Protein AF-A0A6C0ETQ1-F1 (afdb_monomer_lite)

Foldseek 3Di:
DAAQAEAEQPCDQQVVLLCVQLVVCVRHVADALRHQKHFDPVLSLVCLLVLNVCVLPPWDQDPNWIADPVRRMIRHFAPDPDSVVVVVVSVVNSVRVLCCLAPPQEYEYEYEDEDQDPPDPPVSNVVSSCVSRVNHHYAYEYEYANYQDWDWDDDDRYIYTYDHDDDPDPDDDDPRVVLSVCLLVPPSSVVSSLVVLVVVCVVNVHDSVVGHRRNPDDPNHHDD

Radius of gyration: 16.79 Å; chains: 1; bounding box: 43×39×44 Å

Organism: NCBI:txid1070528

Structure (mmCIF, N/CA/C/O backbone):
data_AF-A0A6C0ETQ1-F1
#
_entry.id   AF-A0A6C0ETQ1-F1
#
loop_
_atom_site.group_PDB
_atom_site.id
_atom_site.type_symbol
_atom_site.label_atom_id
_atom_site.label_alt_id
_atom_site.label_comp_id
_atom_site.label_asym_id
_atom_site.label_entity_id
_atom_site.label_seq_id
_atom_site.pdbx_PDB_ins_code
_atom_site.Cartn_x
_atom_site.Cartn_y
_atom_site.Cartn_z
_atom_site.occupancy
_atom_site.B_iso_or_equiv
_atom_site.auth_seq_id
_atom_site.auth_comp_id
_atom_site.auth_asym_id
_atom_site.auth_atom_id
_atom_site.pdbx_PDB_model_num
ATOM 1 N N . MET A 1 1 ? -12.980 8.319 12.781 1.00 65.62 1 MET A N 1
ATOM 2 C CA . MET A 1 1 ? -11.953 7.642 13.628 1.00 65.62 1 MET A CA 1
ATOM 3 C C . MET A 1 1 ? -10.615 8.281 13.323 1.00 65.62 1 MET A C 1
ATOM 5 O O . MET A 1 1 ? -10.236 8.312 12.163 1.00 65.62 1 MET A O 1
ATOM 9 N N . LYS A 1 2 ? -9.883 8.793 14.320 1.00 88.00 2 LYS A N 1
ATOM 10 C CA . LYS A 1 2 ? -8.599 9.450 14.039 1.00 88.00 2 LYS A CA 1
ATOM 11 C C . LYS A 1 2 ? -7.484 8.410 13.930 1.00 88.00 2 LYS A C 1
ATOM 13 O O . LYS A 1 2 ? -7.139 7.779 14.927 1.00 88.00 2 LYS A O 1
ATOM 18 N N . PHE A 1 3 ? -6.954 8.215 12.726 1.00 94.31 3 PHE A N 1
ATOM 19 C CA . PHE A 1 3 ? -5.844 7.295 12.462 1.00 94.31 3 PHE A CA 1
ATOM 20 C C . PHE A 1 3 ? -4.509 7.879 12.937 1.00 94.31 3 PHE A C 1
ATOM 22 O O . PHE A 1 3 ? -4.262 9.074 12.768 1.00 94.31 3 PHE A O 1
ATOM 29 N N . GLN A 1 4 ? -3.653 7.039 13.521 1.00 94.44 4 GLN A N 1
ATOM 30 C CA . GLN A 1 4 ? -2.290 7.402 13.925 1.00 94.44 4 GLN A CA 1
ATOM 31 C C . GLN A 1 4 ? -1.266 7.092 12.828 1.00 94.44 4 GLN A C 1
ATOM 33 O O . GLN A 1 4 ? -0.274 7.806 12.702 1.00 94.44 4 GLN A O 1
ATOM 38 N N . HIS A 1 5 ? -1.519 6.063 12.012 1.00 95.56 5 HIS A N 1
ATOM 39 C CA . HIS A 1 5 ? -0.632 5.647 10.924 1.00 95.56 5 HIS A CA 1
ATOM 40 C C . HIS A 1 5 ? -1.408 5.281 9.657 1.00 95.56 5 HIS A C 1
ATOM 42 O O . HIS A 1 5 ? -2.559 4.844 9.721 1.00 95.56 5 HIS A O 1
ATOM 48 N N . ILE A 1 6 ? -0.729 5.422 8.516 1.00 94.94 6 ILE A N 1
ATOM 49 C CA . ILE A 1 6 ? -1.158 4.904 7.216 1.00 94.94 6 ILE A CA 1
ATOM 50 C C . ILE A 1 6 ? -0.076 3.945 6.728 1.00 94.94 6 ILE A C 1
ATOM 52 O O . ILE A 1 6 ? 1.087 4.333 6.625 1.00 94.94 6 ILE A O 1
ATOM 56 N N . ILE A 1 7 ? -0.458 2.710 6.422 1.00 94.56 7 ILE A N 1
ATOM 57 C CA . ILE A 1 7 ? 0.442 1.651 5.967 1.00 94.56 7 ILE A CA 1
ATOM 58 C C . ILE A 1 7 ? 0.041 1.247 4.551 1.00 94.56 7 ILE A C 1
ATOM 60 O O . ILE A 1 7 ? -1.049 0.726 4.335 1.00 94.56 7 ILE A O 1
ATOM 64 N N . SER A 1 8 ? 0.939 1.470 3.591 1.00 92.31 8 SER A N 1
ATOM 65 C CA . SER A 1 8 ? 0.811 0.899 2.250 1.00 92.31 8 SER A CA 1
ATOM 66 C C . SER A 1 8 ? 1.161 -0.585 2.303 1.00 92.31 8 SER A C 1
ATOM 68 O O . SER A 1 8 ? 2.208 -0.962 2.829 1.00 92.31 8 SER A O 1
ATOM 70 N N . LEU A 1 9 ? 0.296 -1.417 1.741 1.00 90.81 9 LEU A N 1
ATOM 71 C CA . LEU A 1 9 ? 0.520 -2.840 1.530 1.00 90.81 9 LEU A CA 1
ATOM 72 C C . LEU A 1 9 ? 0.835 -3.040 0.042 1.00 90.81 9 LEU A C 1
ATOM 74 O O . LEU A 1 9 ? 0.137 -2.524 -0.830 1.00 90.81 9 LEU A O 1
ATOM 78 N N . GLY A 1 10 ? 1.965 -3.684 -0.231 1.00 75.50 10 GLY A N 1
ATOM 79 C CA . GLY A 1 10 ? 2.756 -3.453 -1.442 1.00 75.50 10 GLY A CA 1
ATOM 80 C C . GLY A 1 10 ? 2.345 -4.242 -2.669 1.00 75.50 10 GLY A C 1
ATOM 81 O O . GLY A 1 10 ? 3.229 -4.722 -3.356 1.00 75.50 10 GLY A O 1
ATOM 82 N N . GLU A 1 11 ? 1.056 -4.386 -2.979 1.00 83.81 11 GLU A N 1
ATOM 83 C CA . GLU A 1 11 ? 0.652 -5.007 -4.255 1.00 83.81 11 GLU A CA 1
ATOM 84 C C . GLU A 1 11 ? 1.194 -4.255 -5.473 1.00 83.81 11 GLU A C 1
ATOM 86 O O . GLU A 1 11 ? 1.523 -4.860 -6.493 1.00 83.81 11 GLU A O 1
ATOM 91 N N . ASP A 1 12 ? 1.411 -2.953 -5.314 1.00 86.31 12 ASP A N 1
ATOM 92 C CA . ASP A 1 12 ? 2.414 -2.202 -6.047 1.00 86.31 12 ASP A CA 1
ATOM 93 C C . ASP A 1 12 ? 2.819 -0.936 -5.276 1.00 86.31 12 ASP A C 1
ATOM 95 O O . ASP A 1 12 ? 2.536 -0.760 -4.087 1.00 86.31 12 ASP A O 1
ATOM 99 N N . CYS A 1 13 ? 3.494 -0.026 -5.976 1.00 86.00 13 CYS A N 1
ATOM 100 C CA . CYS A 1 13 ? 4.015 1.203 -5.405 1.00 86.00 13 CYS A CA 1
ATOM 101 C C . CYS A 1 13 ? 2.989 2.342 -5.322 1.00 86.00 13 CYS A C 1
ATOM 103 O O . CYS A 1 13 ? 3.328 3.395 -4.782 1.00 86.00 13 CYS A O 1
ATOM 105 N N . PHE A 1 14 ? 1.751 2.175 -5.808 1.00 89.12 14 PHE A N 1
ATOM 106 C CA . PHE A 1 14 ? 0.797 3.277 -5.958 1.00 89.12 14 PHE A CA 1
ATOM 107 C C . PHE A 1 14 ? 0.521 4.020 -4.649 1.00 89.12 14 PHE A C 1
ATOM 109 O O . PHE A 1 14 ? 0.608 5.246 -4.612 1.00 89.12 14 PHE A O 1
ATOM 116 N N . PHE A 1 15 ? 0.204 3.315 -3.560 1.00 91.31 15 PHE A N 1
ATOM 117 C CA . PHE A 1 15 ? -0.164 3.988 -2.312 1.00 91.31 15 PHE A CA 1
ATOM 118 C C . PHE A 1 15 ? 1.010 4.708 -1.667 1.00 91.31 15 PHE A C 1
ATOM 120 O O . PHE A 1 15 ? 0.849 5.846 -1.226 1.00 91.31 15 PHE A O 1
ATOM 127 N N . ARG A 1 16 ? 2.204 4.108 -1.668 1.00 88.75 16 ARG A N 1
ATOM 128 C CA . ARG A 1 16 ? 3.426 4.814 -1.260 1.00 88.75 16 ARG A CA 1
ATOM 129 C C . ARG A 1 16 ? 3.602 6.087 -2.089 1.00 88.75 16 ARG A C 1
ATOM 131 O O . ARG A 1 16 ? 3.801 7.160 -1.522 1.00 88.75 16 ARG A O 1
ATOM 138 N N . SER A 1 17 ? 3.510 5.953 -3.405 1.00 88.44 17 SER A N 1
ATOM 139 C CA . SER A 1 17 ? 3.643 7.024 -4.385 1.00 88.44 17 SER A CA 1
ATOM 140 C C . SER A 1 17 ? 2.647 8.161 -4.155 1.00 88.44 17 SER A C 1
ATOM 142 O O . SER A 1 17 ? 3.035 9.328 -4.130 1.00 88.44 17 SER A O 1
ATOM 144 N N . LEU A 1 18 ? 1.380 7.831 -3.903 1.00 91.00 18 LEU A N 1
ATOM 145 C CA . LEU A 1 18 ? 0.325 8.781 -3.558 1.00 91.00 18 LEU A CA 1
ATOM 146 C C . LEU A 1 18 ? 0.633 9.502 -2.236 1.00 91.00 18 LEU A C 1
ATOM 148 O O . LEU A 1 18 ? 0.574 10.730 -2.170 1.00 91.00 18 LEU A O 1
ATOM 152 N N . ILE A 1 19 ? 0.998 8.747 -1.194 1.00 91.31 19 ILE A N 1
ATOM 153 C CA . ILE A 1 19 ? 1.292 9.274 0.148 1.00 91.31 19 ILE A CA 1
ATOM 154 C C . ILE A 1 19 ? 2.475 10.240 0.118 1.00 91.31 19 ILE A C 1
ATOM 156 O O . ILE A 1 19 ? 2.419 11.312 0.725 1.00 91.31 19 ILE A O 1
ATOM 160 N N . ASP A 1 20 ? 3.550 9.870 -0.571 1.00 89.12 20 ASP A N 1
ATOM 161 C CA . ASP A 1 20 ? 4.753 10.691 -0.627 1.00 89.12 20 ASP A CA 1
ATOM 162 C C . ASP A 1 20 ? 4.525 11.932 -1.494 1.00 89.12 20 ASP A C 1
ATOM 164 O O . ASP A 1 20 ? 4.896 13.040 -1.106 1.00 89.12 20 ASP A O 1
ATOM 168 N N . ARG A 1 21 ? 3.846 11.777 -2.634 1.00 88.12 21 ARG A N 1
ATOM 169 C CA . ARG A 1 21 ? 3.609 12.893 -3.545 1.00 88.12 21 ARG A CA 1
ATOM 170 C C . ARG A 1 21 ? 2.711 13.968 -2.956 1.00 88.12 21 ARG A C 1
ATOM 172 O O . ARG A 1 21 ? 2.949 15.142 -3.194 1.00 88.12 21 ARG A O 1
ATOM 179 N N . TYR A 1 22 ? 1.688 13.600 -2.199 1.00 91.50 22 TYR A N 1
ATOM 180 C CA . TYR A 1 22 ? 0.792 14.574 -1.574 1.00 91.50 22 TYR A CA 1
ATOM 181 C C . TYR A 1 22 ? 1.271 15.020 -0.181 1.00 91.50 22 TYR A C 1
ATOM 183 O O . TYR A 1 22 ? 0.495 15.571 0.600 1.00 91.50 22 TYR A O 1
ATOM 191 N N . ASN A 1 23 ? 2.547 14.772 0.155 1.00 89.94 23 ASN A N 1
ATOM 192 C CA . ASN A 1 23 ? 3.164 15.108 1.444 1.00 89.94 23 ASN A CA 1
ATOM 193 C C . ASN A 1 23 ? 2.411 14.545 2.667 1.00 89.94 23 ASN A C 1
ATOM 195 O O . ASN A 1 23 ? 2.572 15.023 3.792 1.00 89.94 23 ASN A O 1
ATOM 199 N N . ILE A 1 24 ? 1.613 13.491 2.477 1.00 91.94 24 ILE A N 1
ATOM 200 C CA . ILE A 1 24 ? 0.849 12.825 3.540 1.00 91.94 24 ILE A CA 1
ATOM 201 C C . ILE A 1 24 ? 1.817 12.203 4.557 1.00 91.94 24 ILE A C 1
ATOM 203 O O . ILE A 1 24 ? 1.548 12.197 5.762 1.00 91.94 24 ILE A O 1
ATOM 207 N N . ARG A 1 25 ? 2.992 11.757 4.090 1.00 88.88 25 ARG A N 1
ATOM 208 C CA . ARG A 1 25 ? 4.062 11.185 4.921 1.00 88.88 25 ARG A CA 1
ATOM 209 C C . ARG A 1 25 ? 4.550 12.122 6.030 1.00 88.88 25 ARG A C 1
ATOM 211 O O . ARG A 1 25 ? 4.933 11.631 7.085 1.00 88.88 25 ARG A O 1
ATOM 218 N N . ASN A 1 26 ? 4.475 13.444 5.845 1.00 88.88 26 ASN A N 1
ATOM 219 C CA . ASN A 1 26 ? 4.863 14.415 6.878 1.00 88.88 26 ASN A CA 1
ATOM 220 C C . ASN A 1 26 ? 3.997 14.288 8.139 1.00 88.88 26 ASN A C 1
ATOM 222 O O . ASN A 1 26 ? 4.461 14.547 9.245 1.00 88.88 26 ASN A O 1
ATOM 226 N N . LYS A 1 27 ? 2.738 13.871 7.970 1.00 88.75 27 LYS A N 1
ATOM 227 C CA . LYS A 1 27 ? 1.799 13.616 9.064 1.00 88.75 27 LYS A CA 1
ATOM 228 C C . LYS A 1 27 ? 1.848 12.172 9.560 1.00 88.75 27 LYS A C 1
ATOM 230 O O . LYS A 1 27 ? 1.636 11.937 10.745 1.00 88.75 27 LYS A O 1
ATOM 235 N N . PHE A 1 28 ? 2.126 11.220 8.671 1.00 88.38 28 PHE A N 1
ATOM 236 C CA . PHE A 1 28 ? 2.178 9.789 8.978 1.00 88.38 28 PHE A CA 1
ATOM 237 C C . PHE A 1 28 ? 3.579 9.220 8.693 1.00 88.38 28 PHE A C 1
ATOM 239 O O . PHE A 1 28 ? 3.754 8.463 7.732 1.00 88.38 28 PHE A O 1
ATOM 246 N N . PRO A 1 29 ? 4.601 9.591 9.489 1.00 83.12 29 PRO A N 1
ATOM 247 C CA . PRO A 1 29 ? 5.993 9.283 9.192 1.00 83.12 29 PRO A CA 1
ATOM 248 C C . PRO A 1 29 ? 6.293 7.817 9.501 1.00 83.12 29 PRO A C 1
ATOM 250 O O . PRO A 1 29 ? 6.642 7.442 10.618 1.00 83.12 29 PRO A O 1
ATOM 253 N N . CYS A 1 30 ? 6.146 6.960 8.501 1.00 82.19 30 CYS A N 1
ATOM 254 C CA . CYS A 1 30 ? 6.566 5.572 8.602 1.00 82.19 30 CYS A CA 1
ATOM 255 C C . CYS A 1 30 ? 6.997 5.035 7.242 1.00 82.19 30 CYS A C 1
ATOM 257 O O . CYS A 1 30 ? 6.410 5.404 6.223 1.00 82.19 30 CYS A O 1
ATOM 259 N N . ARG A 1 31 ? 8.033 4.192 7.235 1.00 83.12 31 ARG A N 1
ATOM 260 C CA . ARG A 1 31 ? 8.421 3.379 6.083 1.00 83.12 31 ARG A CA 1
ATOM 261 C C . ARG A 1 31 ? 8.157 1.928 6.436 1.00 83.12 31 ARG A C 1
ATOM 263 O O . ARG A 1 31 ? 8.495 1.487 7.528 1.00 83.12 31 ARG A O 1
ATOM 270 N N . MET A 1 32 ? 7.503 1.218 5.538 1.00 90.56 32 MET A N 1
ATOM 271 C CA . MET A 1 32 ? 6.956 -0.107 5.810 1.00 90.56 32 MET A CA 1
ATOM 272 C C . MET A 1 32 ? 7.659 -1.170 4.964 1.00 90.56 32 MET A C 1
ATOM 274 O O . MET A 1 32 ? 8.243 -0.831 3.936 1.00 90.56 32 MET A O 1
ATOM 278 N N . PRO A 1 33 ? 7.619 -2.456 5.359 1.00 90.50 33 PRO A N 1
ATOM 279 C CA . PRO A 1 33 ? 8.308 -3.538 4.648 1.00 90.50 33 PRO A CA 1
ATOM 280 C C . PRO A 1 33 ? 7.926 -3.654 3.175 1.00 90.50 33 PRO A C 1
ATOM 282 O O . PRO A 1 33 ? 8.705 -4.172 2.383 1.00 90.50 33 PRO A O 1
ATOM 285 N N . PHE A 1 34 ? 6.727 -3.179 2.842 1.00 92.00 34 PHE A N 1
ATOM 286 C CA . PHE A 1 34 ? 6.129 -3.256 1.519 1.00 92.00 34 PHE A CA 1
ATOM 287 C C . PHE A 1 34 ? 6.231 -1.938 0.730 1.00 92.00 34 PHE A C 1
ATOM 289 O O . PHE A 1 34 ? 5.815 -1.873 -0.427 1.00 92.00 34 PHE A O 1
ATOM 296 N N . ASP A 1 35 ? 6.767 -0.867 1.326 1.00 87.19 35 ASP A N 1
ATOM 297 C CA . ASP A 1 35 ? 6.960 0.399 0.618 1.00 87.19 35 ASP A CA 1
ATOM 298 C C . ASP A 1 35 ? 8.020 0.230 -0.482 1.00 87.19 35 ASP A C 1
ATOM 300 O O . ASP A 1 35 ? 9.146 -0.168 -0.202 1.00 87.19 35 ASP A O 1
ATOM 304 N N . GLY A 1 36 ? 7.686 0.598 -1.725 1.00 78.19 36 GLY A N 1
ATOM 305 C CA . GLY A 1 36 ? 8.638 0.563 -2.847 1.00 78.19 36 GLY A CA 1
ATOM 306 C C . GLY A 1 36 ? 8.957 -0.838 -3.353 1.00 78.19 36 GLY A C 1
ATOM 307 O O . GLY A 1 36 ? 10.080 -1.105 -3.775 1.00 78.19 36 GLY A O 1
ATOM 308 N N . SER A 1 37 ? 7.966 -1.716 -3.270 1.00 88.25 37 SER A N 1
ATOM 309 C CA . SER A 1 37 ? 8.056 -3.100 -3.698 1.00 88.25 37 SER A CA 1
ATOM 310 C C . SER A 1 37 ? 6.733 -3.552 -4.308 1.00 88.25 37 SER A C 1
ATOM 312 O O . SER A 1 37 ? 5.713 -2.868 -4.186 1.00 88.25 37 SER A O 1
ATOM 314 N N . ILE A 1 38 ? 6.767 -4.709 -4.956 1.00 90.50 38 ILE A N 1
ATOM 315 C CA . ILE A 1 38 ? 5.628 -5.406 -5.539 1.00 90.50 38 ILE A CA 1
ATOM 316 C C . ILE A 1 38 ? 5.518 -6.767 -4.847 1.00 90.50 38 ILE A C 1
ATOM 318 O O . ILE A 1 38 ? 6.432 -7.586 -4.923 1.00 90.50 38 ILE A O 1
ATOM 322 N N . HIS A 1 39 ? 4.399 -6.982 -4.166 1.00 91.81 39 HIS A N 1
ATOM 323 C CA . HIS A 1 39 ? 4.058 -8.137 -3.348 1.00 91.81 39 HIS A CA 1
ATOM 324 C C . HIS A 1 39 ? 2.663 -8.633 -3.718 1.00 91.81 39 HIS A C 1
ATOM 326 O O . HIS A 1 39 ? 1.687 -7.915 -3.517 1.00 91.81 39 HIS A O 1
ATOM 332 N N . PRO A 1 40 ? 2.498 -9.879 -4.173 1.00 90.75 40 PRO A N 1
ATOM 333 C CA . PRO A 1 40 ? 1.167 -10.444 -4.334 1.00 90.75 40 PRO A CA 1
ATOM 334 C C . PRO A 1 40 ? 0.360 -10.340 -3.029 1.00 90.75 40 PRO A C 1
ATOM 336 O O . PRO A 1 40 ? 0.864 -10.689 -1.965 1.00 90.75 40 PRO A O 1
ATOM 339 N N . TYR A 1 41 ? -0.910 -9.928 -3.102 1.00 90.56 41 TYR A N 1
ATOM 340 C CA . TYR A 1 41 ? -1.764 -9.733 -1.916 1.00 90.56 41 TYR A CA 1
ATOM 341 C C . TYR A 1 41 ? -1.751 -10.919 -0.933 1.00 90.56 41 TYR A C 1
ATOM 343 O O . TYR A 1 41 ? -1.648 -10.729 0.280 1.00 90.56 41 TYR A O 1
ATOM 351 N N . LYS A 1 42 ? -1.821 -12.152 -1.457 1.00 91.56 42 LYS A N 1
ATOM 352 C CA . LYS A 1 42 ? -1.765 -13.370 -0.633 1.00 91.56 42 LYS A CA 1
ATOM 353 C C . LYS A 1 42 ? -0.432 -13.506 0.099 1.00 91.56 42 LYS A C 1
ATOM 355 O O . LYS A 1 42 ? -0.433 -13.794 1.285 1.00 91.56 42 LYS A O 1
ATOM 360 N N . GLU A 1 43 ? 0.673 -13.206 -0.575 1.00 92.94 43 GLU A N 1
ATOM 361 C CA . GLU A 1 43 ? 2.001 -13.241 0.034 1.00 92.94 43 GLU A CA 1
ATOM 362 C C . GLU A 1 43 ? 2.148 -12.160 1.112 1.00 92.94 43 GLU A C 1
ATOM 364 O O . GLU A 1 43 ? 2.667 -12.432 2.188 1.00 92.94 43 GLU A O 1
ATOM 369 N N . THR A 1 44 ? 1.623 -10.948 0.892 1.00 93.81 44 THR A N 1
ATOM 370 C CA . THR A 1 44 ? 1.563 -9.921 1.948 1.00 93.81 44 THR A CA 1
ATOM 371 C C . THR A 1 44 ? 0.819 -10.432 3.182 1.00 93.81 44 THR A C 1
ATOM 373 O O . THR A 1 44 ? 1.291 -10.254 4.304 1.00 93.81 44 THR A O 1
ATOM 376 N N . CYS A 1 45 ? -0.328 -11.085 2.985 1.00 94.94 45 CYS A N 1
ATOM 377 C CA . CYS A 1 45 ? -1.101 -11.681 4.072 1.00 94.94 45 CYS A CA 1
ATOM 378 C C . CYS A 1 45 ? -0.304 -12.777 4.795 1.00 94.94 45 CYS A C 1
ATOM 380 O O . CYS A 1 45 ? -0.208 -12.750 6.023 1.00 94.94 45 CYS A O 1
ATOM 382 N N . ASP A 1 46 ? 0.324 -13.688 4.053 1.00 95.25 46 ASP A N 1
ATOM 383 C CA . ASP A 1 46 ? 1.104 -14.796 4.609 1.00 95.25 46 ASP A CA 1
ATOM 384 C C . ASP A 1 46 ? 2.332 -14.308 5.389 1.00 95.25 46 ASP A C 1
ATOM 386 O O . ASP A 1 46 ? 2.613 -14.818 6.478 1.00 95.25 46 ASP A O 1
ATOM 390 N N . LEU A 1 47 ? 3.027 -13.279 4.894 1.00 95.88 47 LEU A N 1
ATOM 391 C CA . LEU A 1 47 ? 4.139 -12.630 5.591 1.00 95.88 47 LEU A CA 1
ATOM 392 C C . LEU A 1 47 ? 3.683 -12.013 6.914 1.00 95.88 47 LEU A C 1
ATOM 394 O O . LEU A 1 47 ? 4.291 -12.274 7.953 1.00 95.88 47 LEU A O 1
ATOM 398 N N . ILE A 1 48 ? 2.588 -11.248 6.909 1.00 96.50 48 ILE A N 1
ATOM 399 C CA . ILE A 1 48 ? 2.038 -10.662 8.139 1.00 96.50 48 ILE A CA 1
ATOM 400 C C . ILE A 1 48 ? 1.623 -11.775 9.101 1.00 96.50 48 ILE A C 1
ATOM 402 O O . ILE A 1 48 ? 1.990 -11.730 10.272 1.00 96.50 48 ILE A O 1
ATOM 406 N N . CYS A 1 49 ? 0.910 -12.800 8.632 1.00 97.00 49 CYS A N 1
ATOM 407 C CA . CYS A 1 49 ? 0.464 -13.923 9.457 1.00 97.00 49 CYS A CA 1
ATOM 408 C C . CYS A 1 49 ? 1.649 -14.608 10.153 1.00 97.00 49 CYS A C 1
ATOM 410 O O . CYS A 1 49 ? 1.659 -14.759 11.378 1.00 97.00 49 CYS A O 1
ATOM 412 N N . ASN A 1 50 ? 2.703 -14.913 9.397 1.00 96.56 50 ASN A N 1
ATOM 413 C CA . ASN A 1 50 ? 3.825 -15.733 9.847 1.00 96.56 50 ASN A CA 1
ATOM 414 C C . ASN A 1 50 ? 5.022 -14.935 10.387 1.00 96.56 50 ASN A C 1
ATOM 416 O O . ASN A 1 50 ? 6.121 -15.470 10.435 1.00 96.56 50 ASN A O 1
ATOM 420 N N . ASN A 1 51 ? 4.848 -13.680 10.819 1.00 95.06 51 ASN A N 1
ATOM 421 C CA . ASN A 1 51 ? 5.941 -12.843 11.359 1.00 95.06 51 ASN A CA 1
ATOM 422 C C . ASN A 1 51 ? 7.117 -12.682 10.376 1.00 95.06 51 ASN A C 1
ATOM 424 O O . ASN A 1 51 ? 8.276 -12.715 10.784 1.00 95.06 51 ASN A O 1
ATOM 428 N N . PHE A 1 52 ? 6.823 -12.552 9.082 1.00 95.62 52 PHE A N 1
ATOM 429 C CA . PHE A 1 52 ? 7.816 -12.399 8.019 1.00 95.62 52 PHE A CA 1
ATOM 430 C C . PHE A 1 52 ? 8.844 -13.544 7.965 1.00 95.62 52 PHE A C 1
ATOM 432 O O . PHE A 1 52 ? 9.973 -13.347 7.510 1.00 95.62 52 PHE A O 1
ATOM 439 N N . ILE A 1 53 ? 8.461 -14.752 8.409 1.00 93.50 53 ILE A N 1
ATOM 440 C CA . ILE A 1 53 ? 9.291 -15.950 8.249 1.00 93.50 53 ILE A CA 1
ATOM 441 C C . ILE A 1 53 ? 9.687 -16.086 6.777 1.00 93.50 53 ILE A C 1
ATOM 443 O O . ILE A 1 53 ? 8.858 -16.004 5.869 1.00 93.50 53 ILE A O 1
ATOM 447 N N . ASP A 1 54 ? 10.984 -16.283 6.567 1.00 92.19 54 ASP A N 1
ATOM 448 C CA . ASP A 1 54 ? 11.613 -16.515 5.267 1.00 92.19 54 ASP A CA 1
ATOM 449 C C . ASP A 1 54 ? 11.491 -15.361 4.263 1.00 92.19 54 ASP A C 1
ATOM 451 O O . ASP A 1 54 ? 11.861 -15.517 3.102 1.00 92.19 54 ASP A O 1
ATOM 455 N N . TYR A 1 55 ? 11.049 -14.178 4.700 1.00 93.50 55 TYR A N 1
ATOM 456 C CA . TYR A 1 55 ? 10.899 -13.009 3.831 1.00 93.50 55 TYR A CA 1
ATOM 457 C C . TYR A 1 55 ? 12.218 -12.603 3.157 1.00 93.50 55 TYR A C 1
ATOM 459 O O . TYR A 1 55 ? 12.245 -12.237 1.985 1.00 93.50 55 TYR A O 1
ATOM 467 N N . THR A 1 56 ? 13.323 -12.730 3.894 1.00 91.12 56 THR A N 1
ATOM 468 C CA . THR A 1 56 ? 14.676 -12.358 3.463 1.00 91.12 56 THR A CA 1
ATOM 469 C C . THR A 1 56 ? 15.496 -13.513 2.884 1.00 91.12 56 THR A C 1
ATOM 471 O O . THR A 1 56 ? 16.679 -13.339 2.590 1.00 91.12 56 THR A O 1
ATOM 474 N N . LYS A 1 57 ? 14.910 -14.707 2.731 1.00 91.88 57 LYS A N 1
ATOM 475 C CA . LYS A 1 57 ? 15.615 -15.871 2.176 1.00 91.88 57 LYS A CA 1
ATOM 476 C C . LYS A 1 57 ? 15.594 -15.856 0.650 1.00 91.88 57 LYS A C 1
ATOM 478 O O . LYS A 1 57 ? 14.630 -15.395 0.053 1.00 91.88 57 LYS A O 1
ATOM 483 N N . ASN A 1 58 ? 16.646 -16.413 0.044 1.00 91.62 58 ASN A N 1
ATOM 484 C CA . ASN A 1 58 ? 16.768 -16.628 -1.404 1.00 91.62 58 ASN A CA 1
ATOM 485 C C . ASN A 1 58 ? 16.582 -15.356 -2.247 1.00 91.62 58 ASN A C 1
ATOM 487 O O . ASN A 1 58 ? 16.026 -15.401 -3.342 1.00 91.62 58 ASN A O 1
ATOM 491 N N . ILE A 1 59 ? 17.053 -14.221 -1.723 1.00 95.19 59 ILE A N 1
ATOM 492 C CA . ILE A 1 59 ? 16.990 -12.949 -2.434 1.00 95.19 59 ILE A CA 1
ATOM 493 C C . ILE A 1 59 ? 18.158 -12.837 -3.408 1.00 95.19 59 ILE A C 1
ATOM 495 O O . ILE A 1 59 ? 19.316 -13.017 -3.025 1.00 95.19 59 ILE A O 1
ATOM 499 N N . THR A 1 60 ? 17.851 -12.502 -4.656 1.00 94.94 60 THR A N 1
ATOM 500 C CA . THR A 1 60 ? 18.829 -12.209 -5.706 1.00 94.94 60 THR A CA 1
ATOM 501 C C . THR A 1 60 ? 18.746 -10.742 -6.117 1.00 94.94 60 THR A C 1
ATOM 503 O O . THR A 1 60 ? 17.728 -10.085 -5.904 1.00 94.94 60 THR A O 1
ATOM 506 N N . PHE A 1 61 ? 19.831 -10.209 -6.679 1.00 95.25 61 PHE A N 1
ATOM 507 C CA . PHE A 1 61 ? 19.851 -8.884 -7.296 1.00 95.25 61 PHE A CA 1
ATOM 508 C C . PHE A 1 61 ? 19.998 -9.046 -8.808 1.00 95.25 61 PHE A C 1
ATOM 510 O O . PHE A 1 61 ? 21.018 -9.543 -9.289 1.00 95.25 61 PHE A O 1
ATOM 517 N N . GLU A 1 62 ? 18.965 -8.670 -9.555 1.00 93.00 62 GLU A N 1
ATOM 518 C CA . GLU A 1 62 ? 18.853 -8.878 -10.999 1.00 93.00 62 GLU A CA 1
ATOM 519 C C . GLU A 1 62 ? 18.182 -7.651 -11.627 1.00 93.00 62 GLU A C 1
ATOM 521 O O . GLU A 1 62 ? 17.280 -7.068 -11.038 1.00 93.00 62 GLU A O 1
ATOM 526 N N . ASN A 1 63 ? 18.609 -7.221 -12.819 1.00 87.81 63 ASN A N 1
ATOM 527 C CA . ASN A 1 63 ? 17.998 -6.087 -13.537 1.00 87.81 63 ASN A CA 1
ATOM 528 C C . ASN A 1 63 ? 17.820 -4.796 -12.700 1.00 87.81 63 ASN A C 1
ATOM 530 O O . ASN A 1 63 ? 16.862 -4.058 -12.906 1.00 87.81 63 ASN A O 1
ATOM 534 N N . ASN A 1 64 ? 18.765 -4.505 -11.797 1.00 88.25 64 ASN A N 1
ATOM 535 C CA . ASN A 1 64 ? 18.743 -3.381 -10.844 1.00 88.25 64 ASN A CA 1
ATOM 536 C C . ASN A 1 64 ? 17.703 -3.472 -9.716 1.00 88.25 64 ASN A C 1
ATOM 538 O O . ASN A 1 64 ? 17.456 -2.475 -9.038 1.00 88.25 64 ASN A O 1
ATOM 542 N N . PHE A 1 65 ? 17.120 -4.645 -9.479 1.00 91.94 65 PHE A N 1
ATOM 543 C CA . PHE A 1 65 ? 16.131 -4.858 -8.428 1.00 91.94 65 PHE A CA 1
ATOM 544 C C . PHE A 1 65 ? 16.490 -6.070 -7.575 1.00 91.94 65 PHE A C 1
ATOM 546 O O . PHE A 1 65 ? 17.140 -7.008 -8.040 1.00 91.94 65 PHE A O 1
ATOM 553 N N . PHE A 1 66 ? 16.035 -6.071 -6.323 1.00 94.62 66 PHE A N 1
ATOM 554 C CA . PHE A 1 66 ? 16.045 -7.296 -5.531 1.00 94.62 66 PHE A CA 1
ATOM 555 C C . PHE A 1 66 ? 14.800 -8.120 -5.842 1.00 94.62 66 PHE A C 1
ATOM 557 O O . PHE A 1 66 ? 13.706 -7.568 -5.992 1.00 94.62 66 PHE A O 1
ATOM 564 N N . TYR A 1 67 ? 14.957 -9.438 -5.871 1.00 95.31 67 TYR A N 1
ATOM 565 C CA . TYR A 1 67 ? 13.880 -10.386 -6.111 1.00 95.31 67 TYR A CA 1
ATOM 566 C C . TYR A 1 67 ? 13.895 -11.506 -5.088 1.00 95.31 67 TYR A C 1
ATOM 568 O O . TYR A 1 67 ? 14.950 -12.032 -4.748 1.00 95.31 67 TYR A O 1
ATOM 576 N N . ASN A 1 68 ? 12.711 -11.908 -4.643 1.00 94.69 68 ASN A N 1
ATOM 577 C CA . ASN A 1 68 ? 12.488 -13.191 -3.995 1.00 94.69 68 ASN A CA 1
ATOM 578 C C . ASN A 1 68 ? 11.613 -14.025 -4.933 1.00 94.69 68 ASN A C 1
ATOM 580 O O . ASN A 1 68 ? 10.396 -13.830 -4.995 1.00 94.69 68 ASN A O 1
ATOM 584 N N . HIS A 1 69 ? 12.248 -14.921 -5.691 1.00 90.25 69 HIS A N 1
ATOM 585 C CA . HIS A 1 69 ? 11.577 -15.741 -6.706 1.00 90.25 69 HIS A CA 1
ATOM 586 C C . HIS A 1 69 ? 10.574 -16.725 -6.097 1.00 90.25 69 HIS A C 1
ATOM 588 O O . HIS A 1 69 ? 9.512 -16.940 -6.676 1.00 90.25 69 HIS A O 1
ATOM 594 N N . ASP A 1 70 ? 10.861 -17.257 -4.905 1.00 91.31 70 ASP A N 1
ATOM 595 C CA . ASP A 1 70 ? 9.984 -18.214 -4.215 1.00 91.31 70 ASP A CA 1
ATOM 596 C C . ASP A 1 70 ? 8.632 -17.584 -3.852 1.00 91.31 70 ASP A C 1
ATOM 598 O O . ASP A 1 70 ? 7.591 -18.240 -3.888 1.00 91.31 70 ASP A O 1
ATOM 602 N N . LYS A 1 71 ? 8.658 -16.292 -3.512 1.00 91.06 71 LYS A N 1
ATOM 603 C CA . LYS A 1 71 ? 7.498 -15.512 -3.063 1.00 91.06 71 LYS A CA 1
ATOM 604 C C . LYS A 1 71 ? 6.933 -14.584 -4.144 1.00 91.06 71 LYS A C 1
ATOM 606 O O . LYS A 1 71 ? 5.916 -13.929 -3.923 1.00 91.06 71 LYS A O 1
ATOM 611 N N . ASN A 1 72 ? 7.579 -14.526 -5.312 1.00 91.31 72 ASN A N 1
ATOM 612 C CA . ASN A 1 72 ? 7.283 -13.590 -6.399 1.00 91.31 72 ASN A CA 1
ATOM 613 C C . ASN A 1 72 ? 7.229 -12.124 -5.920 1.00 91.31 72 ASN A C 1
ATOM 615 O O . ASN A 1 72 ? 6.282 -11.391 -6.211 1.00 91.31 72 ASN A O 1
ATOM 619 N N . ILE A 1 73 ? 8.235 -11.720 -5.142 1.00 93.25 73 ILE A N 1
ATOM 620 C CA . ILE A 1 73 ? 8.371 -10.361 -4.603 1.00 93.25 73 ILE A CA 1
ATOM 621 C C . ILE A 1 73 ? 9.491 -9.644 -5.344 1.00 93.25 73 ILE A C 1
ATOM 623 O O . ILE A 1 73 ? 10.558 -10.217 -5.567 1.00 93.25 73 ILE A O 1
ATOM 627 N N . MET A 1 74 ? 9.262 -8.376 -5.673 1.00 93.25 74 MET A N 1
ATOM 628 C CA . MET A 1 74 ? 10.264 -7.496 -6.270 1.00 93.25 74 MET A CA 1
ATOM 629 C C . MET A 1 74 ? 10.389 -6.213 -5.452 1.00 93.25 74 MET A C 1
ATOM 631 O O . MET A 1 74 ? 9.391 -5.541 -5.205 1.00 93.25 74 MET A O 1
ATOM 635 N N . TRP A 1 75 ? 11.608 -5.818 -5.096 1.00 92.25 75 TRP A N 1
ATOM 636 C CA . TRP A 1 75 ? 11.889 -4.504 -4.513 1.00 92.25 75 TRP A CA 1
ATOM 637 C C . TRP A 1 75 ? 12.498 -3.602 -5.581 1.00 92.25 75 TRP A C 1
ATOM 639 O O . TRP A 1 75 ? 13.696 -3.659 -5.860 1.00 92.25 75 TRP A O 1
ATOM 649 N N . ASN A 1 76 ? 11.646 -2.791 -6.206 1.00 87.69 76 ASN A N 1
ATOM 650 C CA . ASN A 1 76 ? 11.966 -2.032 -7.414 1.00 87.69 76 ASN A CA 1
ATOM 651 C C . ASN A 1 76 ? 12.380 -0.573 -7.166 1.00 87.69 76 ASN A C 1
ATOM 653 O O . ASN A 1 76 ? 12.605 0.167 -8.118 1.00 87.69 76 ASN A O 1
ATOM 657 N N . HIS A 1 77 ? 12.478 -0.148 -5.905 1.00 86.00 77 HIS A N 1
ATOM 658 C CA . HIS A 1 77 ? 12.872 1.218 -5.551 1.00 86.00 77 HIS A CA 1
ATOM 659 C C . HIS A 1 77 ? 14.008 1.287 -4.527 1.00 86.00 77 HIS A C 1
ATOM 661 O O . HIS A 1 77 ? 14.160 2.312 -3.871 1.00 86.00 77 HIS A O 1
ATOM 667 N N . GLU A 1 78 ? 14.800 0.237 -4.331 1.00 87.25 78 GLU A N 1
ATOM 668 C CA . GLU A 1 78 ? 15.897 0.276 -3.355 1.00 87.25 78 GLU A CA 1
ATOM 669 C C . GLU A 1 78 ? 17.113 1.052 -3.895 1.00 87.25 78 GLU A C 1
ATOM 671 O O . GLU A 1 78 ? 17.454 0.965 -5.071 1.00 87.25 78 GLU A O 1
ATOM 676 N N . LYS A 1 79 ? 17.792 1.835 -3.039 1.00 84.06 79 LYS A N 1
ATOM 677 C CA . LYS A 1 79 ? 18.982 2.642 -3.421 1.00 84.06 79 LYS A CA 1
ATOM 678 C C . LYS A 1 79 ? 20.269 1.867 -3.597 1.00 84.06 79 LYS A C 1
ATOM 680 O O . LYS A 1 79 ? 21.279 2.451 -3.986 1.00 84.06 79 LYS A O 1
ATOM 685 N N . THR A 1 80 ? 20.268 0.611 -3.202 1.00 88.94 80 THR A N 1
ATOM 686 C CA . THR A 1 80 ? 21.480 -0.167 -3.034 1.00 88.94 80 THR A CA 1
ATOM 687 C C . THR A 1 80 ? 21.384 -1.427 -3.866 1.00 88.94 80 THR A C 1
ATOM 689 O O . THR A 1 80 ? 20.311 -1.990 -4.013 1.00 88.94 80 THR A O 1
ATOM 692 N N . ASP A 1 81 ? 22.516 -1.858 -4.393 1.00 92.38 81 ASP A N 1
ATOM 693 C CA . ASP A 1 81 ? 22.745 -3.185 -4.959 1.00 92.38 81 ASP A CA 1
ATOM 694 C C . ASP A 1 81 ? 23.403 -4.127 -3.932 1.00 92.38 81 ASP A C 1
ATOM 696 O O . ASP A 1 81 ? 23.572 -5.323 -4.169 1.00 92.38 81 ASP A O 1
ATOM 700 N N . ASN A 1 82 ? 23.766 -3.601 -2.756 1.00 94.69 82 ASN A N 1
ATOM 701 C CA . ASN A 1 82 ? 24.392 -4.355 -1.687 1.00 94.69 82 ASN A CA 1
ATOM 702 C C . ASN A 1 82 ? 23.329 -5.102 -0.873 1.00 94.69 82 ASN A C 1
ATOM 704 O O . ASN A 1 82 ? 22.522 -4.494 -0.163 1.00 94.69 82 ASN A O 1
ATOM 708 N N . ILE A 1 83 ? 23.375 -6.433 -0.949 1.00 94.81 83 ILE A N 1
ATOM 709 C CA . ILE A 1 83 ? 22.419 -7.315 -0.278 1.00 94.81 83 ILE A CA 1
ATOM 710 C C . ILE A 1 83 ? 22.387 -7.105 1.242 1.00 94.81 83 ILE A C 1
ATOM 712 O O . ILE A 1 83 ? 21.305 -7.034 1.811 1.00 94.81 83 ILE A O 1
ATOM 716 N N . ASP A 1 84 ? 23.528 -6.914 1.907 1.00 95.06 84 ASP A N 1
ATOM 717 C CA . ASP A 1 84 ? 23.570 -6.756 3.368 1.00 95.06 84 ASP A CA 1
ATOM 718 C C . ASP A 1 84 ? 22.897 -5.451 3.819 1.00 95.06 84 ASP A C 1
ATOM 720 O O . ASP A 1 84 ? 22.119 -5.433 4.776 1.00 95.06 84 ASP A O 1
ATOM 724 N N . SER A 1 85 ? 23.152 -4.356 3.095 1.00 94.44 85 SER A N 1
ATOM 725 C CA . SER A 1 85 ? 22.504 -3.058 3.308 1.00 94.44 85 SER A CA 1
ATOM 726 C C . SER A 1 85 ? 20.993 -3.159 3.119 1.00 94.44 85 SER A C 1
ATOM 728 O O . SER A 1 85 ? 20.222 -2.673 3.952 1.00 94.44 85 SER A O 1
ATOM 730 N N . PHE A 1 86 ? 20.561 -3.831 2.054 1.00 94.00 86 PHE A N 1
ATOM 731 C CA . PHE A 1 86 ? 19.152 -4.072 1.778 1.00 94.00 86 PHE A CA 1
ATOM 732 C C . PHE A 1 86 ? 18.487 -4.915 2.878 1.00 94.00 86 PHE A C 1
ATOM 734 O O . PHE A 1 86 ? 17.473 -4.501 3.446 1.00 94.00 86 PHE A O 1
ATOM 741 N N . LEU A 1 87 ? 19.089 -6.044 3.259 1.00 94.75 87 LEU A N 1
ATOM 742 C CA . LEU A 1 87 ? 18.581 -6.923 4.314 1.00 94.75 87 LEU A CA 1
ATOM 743 C C . LEU A 1 87 ? 18.456 -6.194 5.657 1.00 94.75 87 LEU A C 1
ATOM 745 O O . LEU A 1 87 ? 17.456 -6.347 6.362 1.00 94.75 87 LEU A O 1
ATOM 749 N N . TYR A 1 88 ? 19.429 -5.346 5.989 1.00 93.75 88 TYR A N 1
ATOM 750 C CA . TYR A 1 88 ? 19.381 -4.505 7.182 1.00 93.75 88 TYR A CA 1
ATOM 751 C C . TYR A 1 88 ? 18.214 -3.508 7.155 1.00 93.75 88 TYR A C 1
ATOM 753 O O . TYR A 1 88 ? 17.508 -3.342 8.156 1.00 93.75 88 TYR A O 1
ATOM 761 N N . GLN A 1 89 ? 17.978 -2.850 6.018 1.00 92.50 89 GLN A N 1
ATOM 762 C CA . GLN A 1 89 ? 16.857 -1.922 5.862 1.00 92.50 89 GLN A CA 1
ATOM 763 C C . GLN A 1 89 ? 15.508 -2.633 5.967 1.00 92.50 89 GLN A C 1
ATOM 765 O O . GLN A 1 89 ? 14.621 -2.152 6.676 1.00 92.50 89 GLN A O 1
ATOM 770 N N . ILE A 1 90 ? 15.359 -3.788 5.318 1.00 93.69 90 ILE A N 1
ATOM 771 C CA . ILE A 1 90 ? 14.138 -4.594 5.391 1.00 93.69 90 ILE A CA 1
ATOM 772 C C . ILE A 1 90 ? 13.868 -5.046 6.826 1.00 93.69 90 ILE A C 1
ATOM 774 O O . ILE A 1 90 ? 12.751 -4.853 7.306 1.00 93.69 90 ILE A O 1
ATOM 778 N N . SER A 1 91 ? 14.882 -5.528 7.553 1.00 93.94 91 SER A N 1
ATOM 779 C CA . SER A 1 91 ? 14.748 -5.879 8.976 1.00 93.94 91 SER A CA 1
ATOM 780 C C . SER A 1 91 ? 14.198 -4.715 9.801 1.00 93.94 91 SER A C 1
ATOM 782 O O . SER A 1 91 ? 13.234 -4.886 10.541 1.00 93.94 91 SER A O 1
ATOM 784 N N . LYS A 1 92 ? 14.742 -3.502 9.629 1.00 93.75 92 LYS A N 1
ATOM 785 C CA . LYS A 1 92 ? 14.248 -2.311 10.340 1.00 93.75 92 LYS A CA 1
ATOM 786 C C . LYS A 1 92 ? 12.798 -1.979 10.018 1.00 93.75 92 LYS A C 1
ATOM 788 O O . LYS A 1 92 ? 12.045 -1.598 10.912 1.00 93.75 92 LYS A O 1
ATOM 793 N N . ARG A 1 93 ? 12.409 -2.083 8.745 1.00 93.94 93 ARG A N 1
ATOM 794 C CA . ARG A 1 93 ? 11.031 -1.817 8.314 1.00 93.94 93 ARG A CA 1
ATOM 795 C C . ARG A 1 93 ? 10.071 -2.855 8.914 1.00 93.94 93 ARG A C 1
ATOM 797 O O . ARG A 1 93 ? 8.968 -2.483 9.306 1.00 93.94 93 ARG A O 1
ATOM 804 N N . ILE A 1 94 ? 10.487 -4.121 9.041 1.00 95.69 94 ILE A N 1
ATOM 805 C CA . ILE A 1 94 ? 9.703 -5.186 9.701 1.00 95.69 94 ILE A CA 1
ATOM 806 C C . ILE A 1 94 ? 9.531 -4.883 11.188 1.00 95.69 94 ILE A C 1
ATOM 808 O O . ILE A 1 94 ? 8.403 -4.875 11.681 1.00 95.69 94 ILE A O 1
ATOM 812 N N . ASP A 1 95 ? 10.620 -4.557 11.886 1.00 94.81 95 ASP A N 1
ATOM 813 C CA . ASP A 1 95 ? 10.573 -4.205 13.309 1.00 94.81 95 ASP A CA 1
ATOM 814 C C . ASP A 1 95 ? 9.663 -2.995 13.555 1.00 94.81 95 ASP A C 1
ATOM 816 O O . ASP A 1 95 ? 8.871 -2.975 14.503 1.00 94.81 95 ASP A O 1
ATOM 820 N N . GLN A 1 96 ? 9.729 -1.994 12.671 1.00 95.12 96 GLN A N 1
ATOM 821 C CA . GLN A 1 96 ? 8.855 -0.826 12.710 1.00 95.12 96 GLN A CA 1
ATOM 822 C C . GLN A 1 96 ? 7.383 -1.206 12.497 1.00 95.12 96 GLN A C 1
ATOM 824 O O . GLN A 1 96 ? 6.530 -0.732 13.251 1.00 95.12 96 GLN A O 1
ATOM 829 N N . PHE A 1 97 ? 7.077 -2.058 11.514 1.00 96.00 97 PHE A N 1
ATOM 830 C CA . PHE A 1 97 ? 5.718 -2.545 11.256 1.00 96.00 97 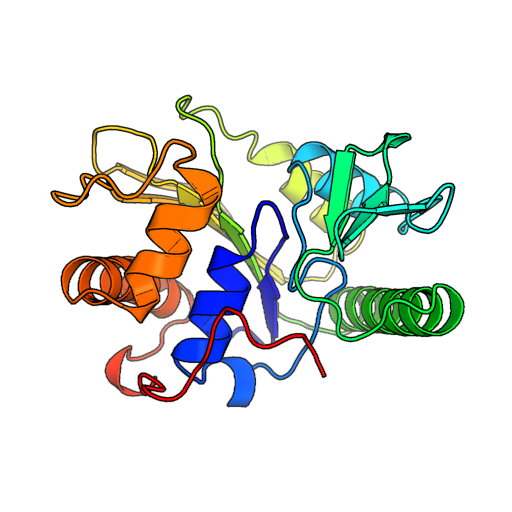PHE A CA 1
ATOM 831 C C . PHE A 1 97 ? 5.142 -3.282 12.469 1.00 96.00 97 PHE A C 1
ATOM 833 O O . PHE A 1 97 ? 4.049 -2.948 12.928 1.00 96.00 97 PHE A O 1
ATOM 840 N N . GLU A 1 98 ? 5.893 -4.232 13.032 1.00 95.94 98 GLU A N 1
ATOM 841 C CA . GLU A 1 98 ? 5.481 -5.000 14.211 1.00 95.94 98 GLU A CA 1
ATOM 842 C C . GLU A 1 98 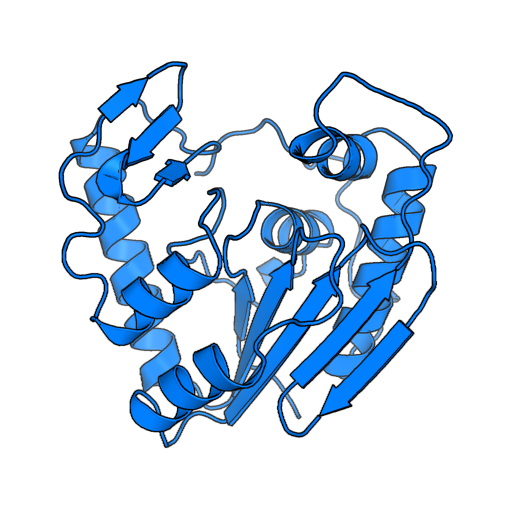? 5.276 -4.098 15.432 1.00 95.94 98 GLU A C 1
ATOM 844 O O . GLU A 1 98 ? 4.292 -4.238 16.159 1.00 95.94 98 GLU A O 1
ATOM 849 N N . THR A 1 99 ? 6.180 -3.140 15.649 1.00 95.56 99 THR A N 1
ATOM 850 C CA . THR A 1 99 ? 6.083 -2.176 16.755 1.00 95.56 99 THR A CA 1
ATOM 851 C C . THR A 1 99 ? 4.837 -1.305 16.626 1.00 95.56 99 THR A C 1
ATOM 853 O O . THR A 1 99 ? 4.116 -1.117 17.605 1.00 95.56 99 THR A O 1
ATOM 856 N N . ILE A 1 100 ? 4.560 -0.790 15.426 1.00 96.00 100 ILE A N 1
ATOM 857 C CA . ILE A 1 100 ? 3.378 0.034 15.154 1.00 96.00 100 ILE A CA 1
ATOM 858 C C . ILE A 1 100 ? 2.100 -0.789 15.348 1.00 96.00 100 ILE A C 1
ATOM 860 O O . ILE A 1 100 ? 1.223 -0.378 16.099 1.00 96.00 100 ILE A O 1
ATOM 864 N N . CYS A 1 101 ? 2.008 -1.992 14.780 1.00 96.38 101 CYS A N 1
ATOM 865 C CA . CYS A 1 101 ? 0.809 -2.821 14.941 1.00 96.38 101 CYS A CA 1
ATOM 866 C C . CYS A 1 101 ? 0.548 -3.222 16.406 1.00 96.38 101 CYS A C 1
ATOM 868 O O . CYS A 1 101 ? -0.606 -3.332 16.817 1.00 96.38 101 CYS A O 1
ATOM 870 N N . LYS A 1 102 ? 1.600 -3.397 17.218 1.00 95.81 102 LYS A N 1
ATOM 871 C CA . LYS A 1 102 ? 1.475 -3.717 18.650 1.00 95.81 102 LYS A CA 1
ATOM 872 C C . LYS A 1 102 ? 1.120 -2.518 19.521 1.00 95.81 102 LYS A C 1
ATOM 874 O O . LYS A 1 102 ? 0.407 -2.699 20.500 1.00 95.81 102 LYS A O 1
ATOM 879 N N . ASN A 1 103 ? 1.594 -1.321 19.193 1.00 94.88 103 ASN A N 1
ATOM 880 C CA . ASN A 1 103 ? 1.521 -0.182 20.115 1.00 94.88 103 ASN A CA 1
ATOM 881 C C . ASN A 1 103 ? 0.529 0.905 19.694 1.00 94.88 103 ASN A C 1
ATOM 883 O O . ASN A 1 103 ? 0.159 1.737 20.520 1.00 94.88 103 ASN A O 1
ATOM 887 N N . SER A 1 104 ? 0.112 0.933 18.430 1.00 92.81 104 SER A N 1
ATOM 888 C CA . SER A 1 104 ? -0.802 1.955 17.929 1.00 92.81 104 SER A CA 1
ATOM 889 C C . SER A 1 104 ? -2.255 1.639 18.269 1.00 92.81 104 SER A C 1
ATOM 891 O O . SER A 1 104 ? -2.685 0.489 18.317 1.00 92.81 104 SER A O 1
ATOM 893 N N . GLU A 1 105 ? -3.045 2.692 18.447 1.00 92.38 105 GLU A N 1
ATOM 894 C CA . GLU A 1 105 ? -4.481 2.578 18.687 1.00 92.38 105 GLU A CA 1
ATOM 895 C C . GLU A 1 105 ? -5.296 2.468 17.397 1.00 92.38 105 GLU A C 1
ATOM 897 O O . GLU A 1 105 ? -6.435 1.995 17.440 1.00 92.38 105 GLU A O 1
ATOM 902 N N . SER A 1 106 ? -4.781 3.015 16.288 1.00 96.19 106 SER A N 1
ATOM 903 C CA . SER A 1 106 ? -5.521 3.169 15.034 1.00 96.19 106 SER A CA 1
ATOM 904 C C . SER A 1 106 ? -4.625 3.194 13.789 1.00 96.19 106 SER A C 1
ATOM 906 O O . SER A 1 106 ? -3.787 4.086 13.628 1.00 96.19 106 SER A O 1
ATOM 908 N N . ILE A 1 107 ? -4.844 2.258 12.859 1.00 96.94 107 ILE A N 1
ATOM 909 C CA . ILE A 1 107 ? -4.086 2.158 11.597 1.00 96.94 107 ILE A CA 1
ATOM 910 C C . ILE A 1 107 ? -5.027 2.108 10.390 1.00 96.94 107 ILE A C 1
ATOM 912 O O . ILE A 1 107 ? -6.032 1.400 10.401 1.00 96.94 107 ILE A O 1
ATOM 916 N N . LEU A 1 108 ? -4.690 2.851 9.337 1.00 96.94 108 LEU A N 1
ATOM 917 C CA . LEU A 1 108 ? -5.288 2.694 8.014 1.00 96.94 108 LEU A CA 1
ATOM 918 C C . LEU A 1 108 ? -4.335 1.886 7.128 1.00 96.94 108 LEU A C 1
ATOM 920 O O . LEU A 1 108 ? -3.242 2.352 6.812 1.00 96.94 108 LEU A O 1
ATOM 924 N N . PHE A 1 109 ? -4.745 0.691 6.722 1.00 96.31 109 PHE A N 1
ATOM 925 C CA . PHE A 1 109 ? -4.040 -0.107 5.723 1.00 96.31 109 PHE A CA 1
ATOM 926 C C . PHE A 1 109 ? -4.557 0.244 4.330 1.00 96.31 109 PHE A C 1
ATOM 928 O O . PHE A 1 109 ? -5.765 0.350 4.138 1.00 96.31 109 PHE A O 1
ATOM 935 N N . CYS A 1 110 ? -3.667 0.399 3.355 1.00 95.50 110 CYS A N 1
ATOM 936 C CA . CYS A 1 110 ? -4.019 0.750 1.982 1.00 95.50 110 CYS A CA 1
ATOM 937 C C . CYS A 1 110 ? -3.491 -0.302 1.002 1.00 95.50 110 CYS A C 1
ATOM 939 O O . CYS A 1 110 ? -2.301 -0.608 1.032 1.00 95.50 110 CYS A O 1
ATOM 941 N N . ILE A 1 111 ? -4.348 -0.825 0.123 1.00 93.44 111 ILE A N 1
ATOM 942 C CA . ILE A 1 111 ? -4.013 -1.859 -0.871 1.00 93.44 111 ILE A CA 1
ATOM 943 C C . ILE A 1 111 ? -4.498 -1.412 -2.242 1.00 93.44 111 ILE A C 1
ATOM 945 O O . ILE A 1 111 ? -5.680 -1.103 -2.405 1.00 93.44 111 ILE A O 1
ATOM 949 N N . HIS A 1 112 ? -3.613 -1.413 -3.235 1.00 91.06 112 HIS A N 1
ATOM 950 C CA . HIS A 1 112 ? -4.022 -1.281 -4.628 1.00 91.06 112 HIS A CA 1
ATOM 951 C C . HIS A 1 112 ? -4.181 -2.674 -5.246 1.00 91.06 112 HIS A C 1
ATOM 953 O O . HIS A 1 112 ? -3.194 -3.339 -5.531 1.00 91.06 112 HIS A O 1
ATOM 959 N N . TYR A 1 113 ? -5.423 -3.113 -5.432 1.00 87.50 113 TYR A N 1
ATOM 960 C CA . TYR A 1 113 ? -5.762 -4.442 -5.918 1.00 87.50 113 TYR A CA 1
ATOM 961 C C . TYR A 1 113 ? -5.813 -4.500 -7.443 1.00 87.50 113 TYR A C 1
ATOM 963 O O . TYR A 1 113 ? -6.669 -3.878 -8.076 1.00 87.50 113 TYR A O 1
ATOM 971 N N . LYS A 1 114 ? -4.921 -5.292 -8.042 1.00 80.56 114 LYS A N 1
ATOM 972 C CA . LYS A 1 114 ? -4.635 -5.280 -9.485 1.00 80.56 114 LYS A CA 1
ATOM 973 C C . LYS A 1 114 ? -5.275 -6.456 -10.207 1.00 80.56 114 LYS A C 1
ATOM 975 O O . LYS A 1 114 ? -4.620 -7.173 -10.965 1.00 80.56 114 LYS A O 1
ATOM 980 N N . LYS A 1 115 ? -6.561 -6.704 -9.954 1.00 76.88 115 LYS A N 1
ATOM 981 C CA . LYS A 1 115 ? -7.305 -7.767 -10.644 1.00 76.88 115 LYS A CA 1
ATOM 982 C C . LYS A 1 115 ? -8.592 -7.250 -11.260 1.00 76.88 115 LYS A C 1
ATOM 984 O O . LYS A 1 115 ? -9.328 -6.482 -10.653 1.00 76.88 115 LYS A O 1
ATOM 989 N N . TYR A 1 116 ? -8.890 -7.757 -12.455 1.00 70.62 116 TYR A N 1
ATOM 990 C CA . TYR A 1 116 ? -10.136 -7.490 -13.177 1.00 70.62 116 TYR A CA 1
ATOM 991 C C . TYR A 1 116 ? -11.386 -8.070 -12.492 1.00 70.62 116 TYR A C 1
ATOM 993 O O . TYR A 1 116 ? -12.495 -7.659 -12.820 1.00 70.62 116 TYR A O 1
ATOM 1001 N N . ASN A 1 117 ? -11.228 -9.033 -11.575 1.00 66.94 117 ASN A N 1
ATOM 1002 C CA . ASN A 1 117 ? -12.343 -9.581 -10.804 1.00 66.94 117 ASN A CA 1
ATOM 1003 C C . ASN A 1 117 ? -12.574 -8.739 -9.537 1.00 66.94 117 ASN A C 1
ATOM 1005 O O . ASN A 1 117 ? -11.628 -8.398 -8.829 1.00 66.94 117 ASN A O 1
ATOM 1009 N N . THR A 1 118 ? -13.838 -8.448 -9.238 1.00 63.00 118 THR A N 1
ATOM 1010 C CA . THR A 1 118 ? -14.289 -7.731 -8.038 1.00 63.00 118 THR A CA 1
ATOM 1011 C C . THR A 1 118 ? -14.285 -8.583 -6.767 1.00 63.00 118 THR A C 1
ATOM 1013 O O . THR A 1 118 ? -14.538 -8.055 -5.684 1.00 63.00 118 THR A O 1
ATOM 1016 N N . GLU A 1 119 ? -14.029 -9.889 -6.862 1.00 70.38 119 GLU A N 1
ATOM 1017 C CA . GLU A 1 119 ? -13.920 -10.787 -5.705 1.00 70.38 119 GLU A CA 1
ATOM 1018 C C . GLU A 1 119 ? -12.571 -10.612 -4.992 1.00 70.38 119 GLU A C 1
ATOM 1020 O O . GLU A 1 119 ? -11.681 -11.462 -5.035 1.00 70.38 119 GLU A O 1
ATOM 1025 N N . PHE A 1 120 ? -12.413 -9.465 -4.335 1.00 79.31 120 PHE A N 1
ATOM 1026 C CA . PHE A 1 120 ? -11.392 -9.287 -3.315 1.00 79.31 120 PHE A CA 1
ATOM 1027 C C . PHE A 1 120 ? -11.779 -10.108 -2.080 1.00 79.31 120 PHE A C 1
ATOM 1029 O O . PHE A 1 120 ? -12.903 -9.997 -1.585 1.00 79.31 120 PHE A O 1
ATOM 1036 N N . ASP A 1 121 ? -10.854 -10.926 -1.581 1.00 86.69 121 ASP A N 1
ATOM 1037 C CA . ASP A 1 121 ? -11.038 -11.647 -0.324 1.00 86.69 121 ASP A CA 1
ATOM 1038 C C . ASP A 1 1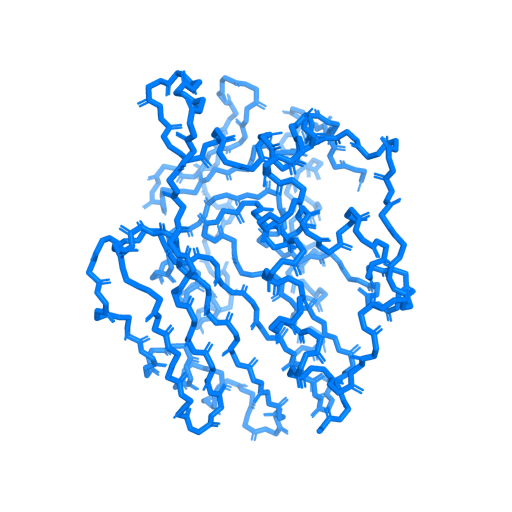21 ? -10.851 -10.666 0.835 1.00 86.69 121 ASP A C 1
ATOM 1040 O O . ASP A 1 121 ? -9.743 -10.429 1.313 1.00 86.69 121 ASP A O 1
ATOM 1044 N N . PHE A 1 122 ? -11.954 -10.041 1.242 1.00 82.12 122 PHE A N 1
ATOM 1045 C CA . PHE A 1 122 ? -11.961 -9.110 2.363 1.00 82.12 122 PHE A CA 1
ATOM 1046 C C . PHE A 1 122 ? -11.561 -9.797 3.666 1.00 82.12 122 PHE A C 1
ATOM 1048 O O . PHE A 1 122 ? -10.935 -9.170 4.518 1.00 82.12 122 PHE A O 1
ATOM 1055 N N . ASP A 1 123 ? -11.907 -11.067 3.836 1.00 89.25 123 ASP A N 1
ATOM 1056 C CA . ASP A 1 123 ? -11.832 -11.723 5.132 1.00 89.25 123 ASP A CA 1
ATOM 1057 C C . ASP A 1 123 ? -10.399 -12.122 5.476 1.00 89.25 123 ASP A C 1
ATOM 1059 O O . ASP A 1 123 ? -10.022 -12.048 6.645 1.00 89.25 123 ASP A O 1
ATOM 1063 N N . LEU A 1 124 ? -9.566 -12.461 4.485 1.00 92.81 124 LEU A N 1
ATOM 1064 C CA . LEU A 1 124 ? -8.194 -12.919 4.718 1.00 92.81 124 LEU A CA 1
ATOM 1065 C C . LEU A 1 124 ? -7.378 -11.948 5.584 1.00 92.81 124 LEU A C 1
ATOM 1067 O O . LEU A 1 124 ? -6.941 -12.311 6.679 1.00 92.81 124 LEU A O 1
ATOM 1071 N N . LEU A 1 125 ? -7.196 -10.703 5.133 1.00 93.69 125 LEU A N 1
ATOM 1072 C CA . LEU A 1 125 ? -6.409 -9.729 5.895 1.00 93.69 125 LEU A CA 1
ATOM 1073 C C . LEU A 1 125 ? -7.110 -9.322 7.199 1.00 93.69 125 LEU A C 1
ATOM 1075 O O . LEU A 1 125 ? -6.438 -9.170 8.218 1.00 93.69 125 LEU A O 1
ATOM 1079 N N . ASN A 1 126 ? -8.443 -9.188 7.205 1.00 94.69 126 ASN A N 1
ATOM 1080 C CA . ASN A 1 126 ? -9.178 -8.855 8.431 1.00 94.69 126 ASN A CA 1
ATOM 1081 C C . ASN A 1 126 ? -8.948 -9.898 9.529 1.00 94.69 126 ASN A C 1
ATOM 1083 O O . ASN A 1 126 ? -8.640 -9.533 10.666 1.00 94.69 126 ASN A O 1
ATOM 1087 N N . ASN A 1 127 ? -9.053 -11.180 9.177 1.00 96.00 127 ASN A N 1
ATOM 1088 C CA . ASN A 1 127 ? -8.862 -12.295 10.097 1.00 96.00 127 ASN A CA 1
ATOM 1089 C C . ASN A 1 127 ? -7.427 -12.338 10.626 1.00 96.00 127 ASN A C 1
ATOM 1091 O O . ASN A 1 127 ? -7.225 -12.524 11.825 1.00 96.00 127 ASN A O 1
ATOM 1095 N N . ILE A 1 128 ? -6.432 -12.101 9.763 1.00 96.62 128 ILE A N 1
ATOM 1096 C CA . ILE A 1 128 ? -5.020 -12.051 10.166 1.00 96.62 128 ILE A CA 1
ATOM 1097 C C . ILE A 1 128 ? -4.777 -10.917 11.165 1.00 96.62 128 ILE A C 1
ATOM 1099 O O . ILE A 1 128 ? -4.204 -11.155 12.228 1.00 96.62 128 ILE A O 1
ATOM 1103 N N . ILE A 1 129 ? -5.231 -9.696 10.863 1.00 96.56 129 ILE A N 1
ATOM 1104 C CA . ILE A 1 129 ? -5.018 -8.547 11.755 1.00 96.56 129 ILE A CA 1
ATOM 1105 C C . ILE A 1 129 ? -5.778 -8.730 13.074 1.00 96.56 129 ILE A C 1
ATOM 1107 O O . ILE A 1 129 ? -5.200 -8.483 14.128 1.00 96.56 129 ILE A O 1
ATOM 1111 N N . GLN A 1 130 ? -7.025 -9.215 13.051 1.00 95.75 130 GLN A N 1
ATOM 1112 C CA . GLN A 1 130 ? -7.804 -9.472 14.275 1.00 95.75 130 GLN A CA 1
ATOM 1113 C C . GLN A 1 130 ? -7.169 -10.544 15.159 1.00 95.75 130 GLN A C 1
ATOM 1115 O O . GLN A 1 130 ? -7.119 -10.377 16.375 1.00 95.75 130 GLN A O 1
ATOM 1120 N N . ALA A 1 131 ? -6.677 -11.633 14.566 1.00 97.06 131 ALA A N 1
ATOM 1121 C CA . ALA A 1 131 ? -6.039 -12.706 15.318 1.00 97.06 131 ALA A CA 1
ATOM 1122 C C . ALA A 1 131 ? -4.694 -12.268 15.915 1.00 97.06 131 ALA A C 1
ATOM 1124 O O . ALA A 1 131 ? -4.374 -12.617 17.051 1.00 97.06 131 ALA A O 1
ATOM 1125 N N . LYS A 1 132 ? -3.901 -11.503 15.156 1.00 96.69 132 LYS A N 1
ATOM 1126 C CA . LYS A 1 132 ? -2.531 -11.131 15.532 1.00 96.69 132 LYS A CA 1
ATOM 1127 C C . LYS A 1 132 ? -2.459 -9.889 16.424 1.00 96.69 132 LYS A C 1
ATOM 1129 O O . LYS A 1 132 ? -1.606 -9.820 17.306 1.00 96.69 132 LYS A O 1
ATOM 1134 N N . TYR A 1 133 ? -3.357 -8.928 16.214 1.00 97.00 133 TYR A N 1
ATOM 1135 C CA . TYR A 1 133 ? -3.404 -7.644 16.916 1.00 97.00 133 TYR A CA 1
ATOM 1136 C C . TYR A 1 133 ? -4.841 -7.338 17.388 1.00 97.00 133 TYR A C 1
ATOM 1138 O O . TYR A 1 133 ? -5.463 -6.388 16.912 1.00 97.00 133 TYR A O 1
ATOM 1146 N N . PRO A 1 134 ? -5.405 -8.121 18.329 1.00 96.06 134 PRO A N 1
ATOM 1147 C CA . PRO A 1 134 ? -6.821 -8.031 18.710 1.00 96.06 134 PRO A CA 1
ATOM 1148 C C . PRO A 1 134 ? -7.224 -6.693 19.351 1.00 96.06 134 PRO A C 1
ATOM 1150 O O . PRO A 1 134 ? -8.405 -6.354 19.392 1.00 96.06 134 PRO A O 1
ATOM 1153 N N . HIS A 1 135 ? -6.263 -5.927 19.868 1.00 96.12 135 HIS A N 1
ATOM 1154 C CA . HIS A 1 135 ? -6.486 -4.596 20.442 1.00 96.12 135 HIS A CA 1
ATOM 1155 C C . HIS A 1 135 ? -6.468 -3.473 19.398 1.00 96.12 135 HIS A C 1
ATOM 1157 O O . HIS A 1 135 ? -6.928 -2.366 19.684 1.00 96.12 135 HIS A O 1
ATOM 1163 N N . LEU A 1 136 ? -5.911 -3.727 18.212 1.00 97.31 136 LEU A N 1
ATOM 1164 C CA . LEU A 1 136 ? -5.709 -2.714 17.188 1.00 97.31 136 LEU A CA 1
ATOM 1165 C C . LEU A 1 136 ? -7.045 -2.371 16.529 1.00 97.31 136 LEU A C 1
ATOM 1167 O O . LEU A 1 136 ? -7.693 -3.221 15.919 1.00 97.31 136 LEU A O 1
ATOM 1171 N N . ARG A 1 137 ? -7.432 -1.095 16.568 1.00 96.12 137 ARG A N 1
ATOM 1172 C CA . ARG A 1 137 ? -8.492 -0.604 15.682 1.00 96.12 137 ARG A CA 1
ATOM 1173 C C . ARG A 1 137 ? -7.875 -0.331 14.321 1.00 96.12 137 ARG A C 1
ATOM 1175 O O . ARG A 1 137 ? -6.837 0.322 14.227 1.00 96.12 137 ARG A O 1
ATOM 1182 N N . TYR A 1 138 ? -8.519 -0.768 13.254 1.00 96.81 138 TYR A N 1
ATOM 1183 C CA . TYR A 1 138 ? -7.994 -0.533 11.919 1.00 96.81 138 TYR A CA 1
ATOM 1184 C C . TYR A 1 138 ? -9.098 -0.380 10.884 1.00 96.81 138 TYR A C 1
ATOM 1186 O O . TYR A 1 138 ? -10.248 -0.749 11.117 1.00 96.81 138 TYR A O 1
ATOM 1194 N N . HIS A 1 139 ? -8.712 0.160 9.734 1.00 97.12 139 HIS A N 1
ATOM 1195 C CA . HIS A 1 139 ? -9.513 0.158 8.517 1.00 97.12 139 HIS A CA 1
ATOM 1196 C C . HIS A 1 139 ? -8.629 -0.257 7.343 1.00 97.12 139 HIS A C 1
ATOM 1198 O O . HIS A 1 139 ? -7.441 0.063 7.327 1.00 97.12 139 HIS A O 1
ATOM 1204 N N . ILE A 1 140 ? -9.189 -0.962 6.370 1.00 96.19 140 ILE A N 1
ATOM 1205 C CA . ILE A 1 140 ? -8.515 -1.404 5.153 1.00 96.19 140 ILE A CA 1
ATOM 1206 C C . ILE A 1 140 ? -9.168 -0.674 3.980 1.00 96.19 140 ILE A C 1
ATOM 1208 O O . ILE A 1 140 ? -10.337 -0.881 3.651 1.00 96.19 140 ILE A O 1
ATOM 1212 N N . PHE A 1 141 ? -8.412 0.215 3.353 1.00 96.06 141 PHE A N 1
ATOM 1213 C CA . PHE A 1 141 ? -8.791 0.865 2.113 1.00 96.06 141 PHE A CA 1
ATOM 1214 C C . PHE A 1 141 ? -8.223 0.082 0.933 1.00 96.06 141 PHE A C 1
ATOM 1216 O O . PHE A 1 141 ? -7.010 0.002 0.750 1.00 96.06 141 PHE A O 1
ATOM 1223 N N . ILE A 1 142 ? -9.113 -0.488 0.129 1.00 93.44 142 ILE A N 1
ATOM 1224 C CA . ILE A 1 142 ? -8.775 -1.181 -1.106 1.00 93.44 142 ILE A CA 1
ATOM 1225 C C . ILE A 1 142 ? -9.194 -0.312 -2.281 1.00 93.44 142 ILE A C 1
ATOM 1227 O O . ILE A 1 142 ? -10.347 0.108 -2.389 1.00 93.44 142 ILE A O 1
ATOM 1231 N N . PHE A 1 143 ? -8.250 -0.068 -3.171 1.00 92.06 143 PHE A N 1
ATOM 1232 C CA . PHE A 1 143 ? -8.456 0.647 -4.417 1.00 92.06 143 PHE A CA 1
ATOM 1233 C C . PHE A 1 143 ? -8.216 -0.309 -5.588 1.00 92.06 143 PHE A C 1
ATOM 1235 O O . PHE A 1 143 ? -7.280 -1.095 -5.546 1.00 92.06 143 PHE A O 1
ATOM 1242 N N . ASN A 1 144 ? -9.050 -0.250 -6.621 1.00 89.25 144 ASN A N 1
ATOM 1243 C CA . ASN A 1 144 ? -8.882 -0.975 -7.880 1.00 89.25 144 ASN A CA 1
ATOM 1244 C C . ASN A 1 144 ? -9.180 -0.012 -9.041 1.00 89.25 144 ASN A C 1
ATOM 1246 O O . ASN A 1 144 ? -10.023 0.879 -8.915 1.00 89.25 144 ASN A O 1
ATOM 1250 N N . ASN A 1 145 ? -8.495 -0.167 -10.167 1.00 87.69 145 ASN A N 1
ATOM 1251 C CA . ASN A 1 145 ? -8.731 0.615 -11.379 1.00 87.69 145 ASN A CA 1
ATOM 1252 C C . ASN A 1 145 ? -8.917 -0.214 -12.655 1.00 87.69 145 ASN A C 1
ATOM 1254 O O . ASN A 1 145 ? -9.056 0.350 -13.740 1.00 87.69 145 ASN A O 1
ATOM 1258 N N . TYR A 1 146 ? -8.956 -1.539 -12.528 1.00 80.69 146 TYR A N 1
ATOM 1259 C CA . TYR A 1 146 ? -9.062 -2.482 -13.638 1.00 80.69 146 TYR A CA 1
ATOM 1260 C C . TYR A 1 146 ? -10.514 -2.809 -14.009 1.00 80.69 146 TYR A C 1
ATOM 1262 O O . TYR A 1 146 ? -10.763 -3.296 -15.114 1.00 80.69 146 TYR A O 1
ATOM 1270 N N . CYS A 1 147 ? -11.492 -2.544 -13.135 1.00 80.62 147 CYS A N 1
ATOM 1271 C CA . CYS A 1 147 ? -12.900 -2.771 -13.471 1.00 80.62 147 CYS A CA 1
ATOM 1272 C C . CYS A 1 147 ? -13.475 -1.560 -14.226 1.00 80.62 147 CYS A C 1
ATOM 1274 O O . CYS A 1 147 ? -13.172 -0.411 -13.903 1.00 80.62 147 CYS A O 1
ATOM 1276 N N . LYS A 1 148 ? -14.345 -1.818 -15.212 1.00 82.12 148 LYS A N 1
ATOM 1277 C CA . LYS A 1 148 ? -14.892 -0.798 -16.132 1.00 82.12 148 LYS A CA 1
ATOM 1278 C C . LYS A 1 148 ? -15.902 0.172 -15.513 1.00 82.12 148 LYS A C 1
ATOM 1280 O O . LYS A 1 148 ? -16.299 1.133 -16.162 1.00 82.12 148 LYS A O 1
ATOM 1285 N N . GLU A 1 149 ? -16.338 -0.076 -14.285 1.00 84.50 149 GLU A N 1
ATOM 1286 C CA . GLU A 1 149 ? -17.417 0.675 -13.646 1.00 84.50 149 GLU A CA 1
ATOM 1287 C C . GLU A 1 149 ? -16.972 1.217 -12.296 1.00 84.50 149 GLU A C 1
ATOM 1289 O O . GLU A 1 149 ? -16.344 0.504 -11.513 1.00 84.50 149 GLU A O 1
ATOM 1294 N N . TYR A 1 150 ? -17.318 2.470 -11.991 1.00 88.12 150 TYR A N 1
ATOM 1295 C CA . TYR A 1 150 ? -17.140 2.973 -10.633 1.00 88.12 150 TYR A CA 1
ATOM 1296 C C . TYR A 1 150 ? -18.002 2.158 -9.671 1.00 88.12 150 TYR A C 1
ATOM 1298 O O . TYR A 1 150 ? -19.204 1.993 -9.878 1.00 88.12 150 TYR A O 1
ATOM 1306 N N . TYR A 1 151 ? -17.392 1.687 -8.591 1.00 88.50 151 TYR A N 1
ATOM 1307 C CA . TYR A 1 151 ? -18.096 0.948 -7.556 1.00 88.50 151 TYR A CA 1
ATOM 1308 C C . TYR A 1 151 ? -17.460 1.218 -6.203 1.00 88.50 151 TYR A C 1
ATOM 1310 O O . TYR A 1 151 ? -16.240 1.213 -6.072 1.00 88.50 151 TYR A O 1
ATOM 1318 N N . LYS A 1 152 ? -18.290 1.415 -5.180 1.00 92.12 152 LYS A N 1
ATOM 1319 C CA . LYS A 1 152 ? -17.844 1.601 -3.802 1.00 92.12 152 LYS A CA 1
ATOM 1320 C C . LYS A 1 152 ? -18.614 0.664 -2.885 1.00 92.12 152 LYS A C 1
ATOM 1322 O O . LYS A 1 152 ? -19.841 0.720 -2.824 1.00 92.12 152 LYS A O 1
ATOM 1327 N N . LYS A 1 153 ? -17.886 -0.172 -2.147 1.00 90.38 153 LYS A N 1
ATOM 1328 C CA . LYS A 1 153 ? -18.421 -1.054 -1.105 1.00 90.38 153 LYS A CA 1
ATOM 1329 C C . LYS A 1 153 ? -17.810 -0.677 0.226 1.00 90.38 153 LYS A C 1
ATOM 1331 O O . LYS A 1 153 ? -16.592 -0.580 0.343 1.00 90.38 153 LYS A O 1
ATOM 1336 N N . ILE A 1 154 ? -18.652 -0.521 1.235 1.00 90.81 154 ILE A N 1
ATOM 1337 C CA . ILE A 1 154 ? -18.213 -0.357 2.618 1.00 90.81 154 ILE A CA 1
ATOM 1338 C C . ILE A 1 154 ? -18.680 -1.595 3.376 1.00 90.81 154 ILE A C 1
ATOM 1340 O O . ILE A 1 154 ? -19.852 -1.964 3.298 1.00 90.81 154 ILE A O 1
ATOM 1344 N N . HIS A 1 155 ? -17.762 -2.263 4.067 1.00 83.69 155 HIS A N 1
ATOM 1345 C CA . HIS A 1 155 ? -18.062 -3.460 4.843 1.00 83.69 155 HIS A CA 1
ATOM 1346 C C . HIS A 1 155 ? -17.200 -3.524 6.102 1.00 83.69 155 HIS A C 1
ATOM 1348 O O . HIS A 1 155 ? -15.998 -3.774 6.011 1.00 83.69 155 HIS A O 1
ATOM 1354 N N . LEU A 1 156 ? -17.823 -3.343 7.272 1.00 84.56 156 LEU A N 1
ATOM 1355 C CA . LEU A 1 156 ? -17.151 -3.344 8.577 1.00 84.56 156 LEU A CA 1
ATOM 1356 C C . LEU A 1 156 ? -15.938 -2.394 8.584 1.00 84.56 156 LEU A C 1
ATOM 1358 O O . LEU A 1 156 ? -16.115 -1.182 8.503 1.00 84.56 156 LEU A O 1
ATOM 1362 N N . ASN A 1 157 ? -14.731 -2.964 8.613 1.00 91.69 157 ASN A N 1
ATOM 1363 C CA . ASN A 1 157 ? -13.441 -2.275 8.632 1.00 91.69 157 ASN A CA 1
ATOM 1364 C C . ASN A 1 157 ? -12.842 -2.103 7.230 1.00 91.69 157 ASN A C 1
ATOM 1366 O O . ASN A 1 157 ? -11.638 -1.923 7.100 1.00 91.69 157 ASN A O 1
ATOM 1370 N N . ASN A 1 158 ? -13.639 -2.220 6.168 1.00 93.69 158 ASN A N 1
ATOM 1371 C CA . ASN A 1 158 ? -13.151 -2.183 4.795 1.00 93.69 158 ASN A CA 1
ATOM 1372 C C . ASN A 1 158 ? -13.900 -1.148 3.973 1.00 93.69 158 ASN A C 1
ATOM 1374 O O . ASN A 1 158 ? -15.130 -1.061 4.018 1.00 93.69 158 ASN A O 1
ATOM 1378 N N . THR A 1 159 ? -13.152 -0.442 3.137 1.00 94.81 159 THR A N 1
ATOM 1379 C CA . THR A 1 159 ? -13.694 0.330 2.024 1.00 94.81 159 THR A CA 1
ATOM 1380 C C . THR A 1 159 ? -13.031 -0.168 0.756 1.00 94.81 159 THR A C 1
ATOM 1382 O O . THR A 1 159 ? -11.824 -0.027 0.608 1.00 94.81 159 THR A O 1
ATOM 1385 N N . TYR A 1 160 ? -13.816 -0.721 -0.159 1.00 93.38 160 TYR A N 1
ATOM 1386 C CA . TYR A 1 160 ? -13.383 -1.040 -1.512 1.00 93.38 160 TYR A CA 1
ATOM 1387 C C . TYR A 1 160 ? -13.892 0.028 -2.462 1.00 93.38 160 TYR A C 1
ATOM 1389 O O . TYR A 1 160 ? -15.096 0.293 -2.493 1.00 93.38 160 TYR A O 1
ATOM 1397 N N . VAL A 1 161 ? -13.002 0.610 -3.254 1.00 93.31 161 VAL A N 1
ATOM 1398 C CA . VAL A 1 161 ? -13.362 1.539 -4.323 1.00 93.31 161 VAL A CA 1
ATOM 1399 C C . VAL A 1 161 ? -12.727 1.070 -5.618 1.00 93.31 161 VAL A C 1
ATOM 1401 O O . VAL A 1 161 ? -11.509 0.950 -5.710 1.00 93.31 161 VAL A O 1
ATOM 1404 N N . ASN A 1 162 ? -13.553 0.867 -6.638 1.00 91.25 162 ASN A N 1
ATOM 1405 C CA . ASN A 1 162 ? -13.092 0.834 -8.010 1.00 91.25 162 ASN A CA 1
ATOM 1406 C C . ASN A 1 162 ? -13.252 2.221 -8.642 1.00 91.25 162 ASN A C 1
ATOM 1408 O O . ASN A 1 162 ? -14.369 2.737 -8.706 1.00 91.25 162 ASN A O 1
ATOM 1412 N N . ILE A 1 163 ? -12.157 2.803 -9.130 1.00 89.12 163 ILE A N 1
ATOM 1413 C CA . ILE A 1 163 ? -12.177 4.013 -9.960 1.00 89.12 163 ILE A CA 1
ATOM 1414 C C . ILE A 1 163 ? -11.623 3.629 -11.323 1.00 89.12 163 ILE A C 1
ATOM 1416 O O . ILE A 1 163 ? -10.435 3.354 -11.452 1.00 89.12 163 ILE A O 1
ATOM 1420 N N . TYR A 1 164 ? -12.491 3.601 -12.331 1.00 84.69 164 TYR A N 1
ATOM 1421 C CA . TYR A 1 164 ? -12.113 3.176 -13.673 1.00 84.69 164 TYR A CA 1
ATOM 1422 C C . TYR A 1 164 ? -10.981 4.047 -14.237 1.00 84.69 164 TYR A C 1
ATOM 1424 O O . TYR A 1 164 ? -11.091 5.276 -14.278 1.00 84.69 164 TYR A O 1
ATOM 1432 N N . TRP A 1 165 ? -9.896 3.394 -14.657 1.00 82.44 165 TRP A N 1
ATOM 1433 C CA . TRP A 1 165 ? -8.790 4.014 -15.376 1.00 82.44 165 TRP A CA 1
ATOM 1434 C C . TRP A 1 165 ? -8.914 3.715 -16.869 1.00 82.44 165 TRP A C 1
ATOM 1436 O O . TRP A 1 165 ? -8.744 2.578 -17.306 1.00 82.44 165 TRP A O 1
ATOM 1446 N N . ASP A 1 166 ? -9.173 4.759 -17.648 1.00 77.94 166 ASP A N 1
ATOM 1447 C CA . ASP A 1 166 ? -9.238 4.718 -19.109 1.00 77.94 166 ASP A CA 1
ATOM 1448 C C . ASP A 1 166 ? -8.300 5.775 -19.666 1.00 77.94 166 ASP A C 1
ATOM 1450 O O . ASP A 1 166 ? -8.728 6.854 -20.092 1.00 77.94 166 ASP A O 1
ATOM 1454 N N . SER A 1 167 ? -6.994 5.530 -19.531 1.00 71.44 167 SER A N 1
ATOM 1455 C CA . SER A 1 167 ? -6.038 6.519 -20.004 1.00 71.44 167 SER A CA 1
ATOM 1456 C C . SER A 1 167 ? -6.181 6.692 -21.516 1.00 71.44 167 SER A C 1
ATOM 1458 O O . SER A 1 167 ? -6.029 5.718 -22.262 1.00 71.44 167 SER A O 1
ATOM 1460 N N . PRO A 1 168 ? -6.392 7.931 -22.001 1.00 67.75 168 PRO A N 1
ATOM 1461 C CA . PRO A 1 168 ? -6.354 8.216 -23.431 1.00 67.75 168 PRO A CA 1
ATOM 1462 C C . PRO A 1 168 ? -4.938 8.044 -24.007 1.00 67.75 168 PRO A C 1
ATOM 1464 O O . PRO A 1 168 ? -4.758 8.045 -25.224 1.00 67.75 168 PRO A O 1
ATOM 1467 N N . ILE A 1 169 ? -3.929 7.900 -23.141 1.00 64.31 169 ILE A N 1
ATOM 1468 C CA . ILE A 1 169 ? -2.523 7.718 -23.479 1.00 64.31 169 ILE A CA 1
ATOM 1469 C C . ILE A 1 169 ? -2.160 6.263 -23.170 1.00 64.31 169 ILE A C 1
ATOM 1471 O O . ILE A 1 169 ? -1.957 5.888 -22.018 1.00 64.31 169 ILE A O 1
ATOM 1475 N N . LYS A 1 170 ? -2.061 5.431 -24.213 1.00 56.38 170 LYS A N 1
ATOM 1476 C CA . LYS A 1 170 ? -1.443 4.103 -24.103 1.00 56.38 170 LYS A CA 1
ATOM 1477 C C . LYS A 1 170 ? 0.074 4.274 -24.084 1.00 56.38 170 LYS A C 1
ATOM 1479 O O . LYS A 1 170 ? 0.679 4.371 -25.151 1.00 56.38 170 LYS A O 1
ATOM 1484 N N . CYS A 1 171 ? 0.691 4.310 -22.910 1.00 49.59 171 CYS A N 1
ATOM 1485 C CA . CYS A 1 171 ? 2.143 4.291 -22.798 1.00 49.59 171 CYS A CA 1
ATOM 1486 C C . CYS A 1 171 ? 2.599 2.868 -22.438 1.00 49.59 171 CYS A C 1
ATOM 1488 O O . CYS A 1 171 ? 2.681 2.483 -21.283 1.00 49.59 171 CYS A O 1
ATOM 1490 N N . CYS A 1 172 ? 2.970 2.103 -23.469 1.00 46.28 172 CYS A N 1
ATOM 1491 C CA . CYS A 1 172 ? 3.734 0.853 -23.352 1.00 46.28 172 CYS A CA 1
ATOM 1492 C C . CYS A 1 172 ? 2.986 -0.340 -22.700 1.00 46.28 172 CYS A C 1
ATOM 1494 O O . CYS A 1 172 ? 1.942 -0.213 -22.074 1.00 46.28 172 CYS A O 1
ATOM 1496 N N . ASN A 1 173 ? 3.497 -1.551 -22.943 1.00 39.97 173 ASN A N 1
ATOM 1497 C CA . ASN A 1 173 ? 2.738 -2.811 -22.910 1.00 39.97 173 ASN A CA 1
ATOM 1498 C C . ASN A 1 173 ? 2.423 -3.408 -21.524 1.00 39.97 173 ASN A C 1
ATOM 1500 O O . ASN A 1 173 ? 1.886 -4.512 -21.469 1.00 39.97 173 ASN A O 1
ATOM 1504 N N . GLU A 1 174 ? 2.686 -2.711 -20.419 1.00 48.22 174 GLU A N 1
ATOM 1505 C CA . GLU A 1 174 ? 2.331 -3.199 -19.084 1.00 48.22 174 GLU A CA 1
ATOM 1506 C C . GLU A 1 174 ? 1.648 -2.096 -18.277 1.00 48.22 174 GLU A C 1
ATOM 1508 O O . GLU A 1 174 ? 2.270 -1.147 -17.806 1.00 48.22 174 GLU A O 1
ATOM 1513 N N . ILE A 1 175 ? 0.335 -2.260 -18.089 1.00 49.50 175 ILE A N 1
ATOM 1514 C CA . ILE A 1 175 ? -0.552 -1.366 -17.326 1.00 49.50 175 ILE A CA 1
ATOM 1515 C C . ILE A 1 175 ? -0.000 -1.092 -15.912 1.00 49.50 175 ILE A C 1
ATOM 1517 O O . ILE A 1 175 ? -0.331 -0.074 -15.317 1.00 49.50 175 ILE A O 1
ATOM 1521 N N . ASN A 1 176 ? 0.868 -1.966 -15.387 1.00 52.16 176 ASN A N 1
ATOM 1522 C CA . ASN A 1 176 ? 1.355 -1.943 -14.013 1.00 52.16 176 ASN A CA 1
ATOM 1523 C C . ASN A 1 176 ? 2.158 -0.699 -13.623 1.00 52.16 176 ASN A C 1
ATOM 1525 O O . ASN A 1 176 ? 1.965 -0.226 -12.505 1.00 52.16 176 ASN A O 1
ATOM 1529 N N . ASP A 1 177 ? 2.992 -0.175 -14.519 1.00 59.47 177 ASP A N 1
ATOM 1530 C CA . ASP A 1 177 ? 3.829 1.003 -14.255 1.00 59.47 177 ASP A CA 1
ATOM 1531 C C . ASP A 1 177 ? 3.271 2.266 -14.905 1.00 59.47 177 ASP A C 1
ATOM 1533 O O . ASP A 1 177 ? 3.520 3.377 -14.433 1.00 59.47 177 ASP A O 1
ATOM 1537 N N . ASP A 1 178 ? 2.507 2.106 -15.986 1.00 65.06 178 ASP A N 1
ATOM 1538 C CA . ASP A 1 178 ? 2.083 3.225 -16.816 1.00 65.06 178 ASP A CA 1
ATOM 1539 C C . ASP A 1 178 ? 1.174 4.183 -16.041 1.00 65.06 178 ASP A C 1
ATOM 1541 O O . ASP A 1 178 ? 1.432 5.382 -16.001 1.00 65.06 178 ASP A O 1
ATOM 1545 N N . PHE A 1 179 ? 0.169 3.683 -15.313 1.00 71.50 179 PHE A N 1
ATOM 1546 C CA . PHE A 1 179 ? -0.716 4.583 -14.563 1.00 71.50 179 PHE A CA 1
ATOM 1547 C C . PHE A 1 179 ? 0.009 5.282 -13.398 1.00 71.50 179 PHE A C 1
ATOM 1549 O O . PHE A 1 179 ? -0.217 6.473 -13.164 1.00 71.50 179 PHE A O 1
ATOM 1556 N N . VAL A 1 180 ? 0.914 4.582 -12.695 1.00 75.69 180 VAL A N 1
ATOM 1557 C CA . VAL A 1 180 ? 1.699 5.177 -11.602 1.00 75.69 180 VAL A CA 1
ATOM 1558 C C . VAL A 1 180 ? 2.615 6.259 -12.160 1.00 75.69 180 VAL A C 1
ATOM 1560 O O . VAL A 1 180 ? 2.612 7.365 -11.633 1.00 75.69 180 VAL A O 1
ATOM 1563 N N . ARG A 1 181 ? 3.324 6.008 -13.267 1.00 76.75 181 ARG A N 1
ATOM 1564 C CA . ARG A 1 181 ? 4.158 7.009 -13.960 1.00 76.75 181 ARG A CA 1
ATOM 1565 C C . ARG A 1 181 ? 3.328 8.171 -14.505 1.00 76.75 181 ARG A C 1
ATOM 1567 O O . ARG A 1 181 ? 3.684 9.334 -14.309 1.00 76.75 181 ARG A O 1
ATOM 1574 N N . GLN A 1 182 ? 2.190 7.889 -15.138 1.00 77.62 182 GLN A N 1
ATOM 1575 C CA . GLN A 1 182 ? 1.283 8.905 -15.676 1.00 77.62 182 GLN A CA 1
ATOM 1576 C C . GLN A 1 182 ? 0.720 9.805 -14.595 1.00 77.62 182 GLN A C 1
ATOM 1578 O O . GLN A 1 182 ? 0.495 10.985 -14.879 1.00 77.62 182 GLN A O 1
ATOM 1583 N N . MET A 1 183 ? 0.548 9.289 -13.372 1.00 79.56 183 MET A N 1
ATOM 1584 C CA . MET A 1 183 ? 0.265 10.105 -12.201 1.00 79.56 183 MET A CA 1
ATOM 1585 C C . MET A 1 183 ? 1.198 11.314 -12.201 1.00 79.56 183 MET A C 1
ATOM 1587 O O . MET A 1 183 ? 0.739 12.444 -12.037 1.00 79.56 183 MET A O 1
ATOM 1591 N N . TYR A 1 184 ? 2.504 11.106 -12.371 1.00 74.50 184 TYR A N 1
ATOM 1592 C CA . TYR A 1 184 ? 3.544 12.136 -12.270 1.00 74.50 184 TYR A CA 1
ATOM 1593 C C . TYR A 1 184 ? 3.578 13.074 -13.465 1.00 74.50 184 TYR A C 1
ATOM 1595 O O . TYR A 1 184 ? 3.662 14.291 -13.291 1.00 74.50 184 TYR A O 1
ATOM 1603 N N . ILE A 1 185 ? 3.460 12.507 -14.659 1.00 77.62 185 ILE A N 1
ATOM 1604 C CA . ILE A 1 185 ? 3.820 13.190 -15.902 1.00 77.62 185 ILE A CA 1
ATOM 1605 C C . ILE A 1 185 ? 2.617 13.904 -16.530 1.00 77.62 185 ILE A C 1
ATOM 1607 O O . ILE A 1 185 ? 2.765 14.971 -17.123 1.00 77.62 185 ILE A O 1
ATOM 1611 N N . THR A 1 186 ? 1.410 13.351 -16.391 1.00 83.12 186 THR A N 1
ATOM 1612 C CA . THR A 1 186 ? 0.229 13.795 -17.149 1.00 83.12 186 THR A CA 1
ATOM 1613 C C . THR A 1 186 ? -0.812 14.459 -16.253 1.00 83.12 186 THR A C 1
ATOM 1615 O O . THR A 1 186 ? -0.965 14.094 -15.088 1.00 83.12 186 THR A O 1
ATOM 1618 N N . GLN A 1 187 ? -1.581 15.411 -16.796 1.00 85.88 187 GLN A N 1
ATOM 1619 C CA . GLN A 1 187 ? -2.722 15.983 -16.068 1.00 85.88 187 GLN A CA 1
ATOM 1620 C C . GLN A 1 187 ? -3.784 14.917 -15.761 1.00 85.88 187 GLN A C 1
ATOM 1622 O O . GLN A 1 187 ? -4.313 14.886 -14.657 1.00 85.88 187 GLN A O 1
ATOM 1627 N N . TYR A 1 188 ? -4.015 13.989 -16.694 1.00 85.50 188 TYR A N 1
ATOM 1628 C CA . TYR A 1 188 ? -4.949 12.878 -16.513 1.00 85.50 188 TYR A CA 1
ATOM 1629 C C . TYR A 1 188 ? -4.603 12.023 -15.284 1.00 85.50 188 TYR A C 1
ATOM 1631 O O . TYR A 1 188 ? -5.445 11.800 -14.414 1.00 85.50 188 TYR A O 1
ATOM 1639 N N . GLY A 1 189 ? -3.343 11.598 -15.163 1.00 85.81 189 GLY A N 1
ATOM 1640 C CA . GLY A 1 189 ? -2.890 10.834 -14.006 1.00 85.81 189 GLY A CA 1
ATOM 1641 C C . GLY A 1 189 ? -2.943 11.632 -12.701 1.00 85.81 189 GLY A C 1
ATOM 1642 O O . GLY A 1 189 ? -3.306 11.072 -11.665 1.00 85.81 189 GLY A O 1
ATOM 1643 N N . LYS A 1 190 ? -2.636 12.938 -12.737 1.00 87.38 190 LYS A N 1
ATOM 1644 C CA . LYS A 1 190 ? -2.802 13.837 -11.579 1.00 87.38 190 LYS A CA 1
ATOM 1645 C C . LYS A 1 190 ? -4.259 13.865 -11.115 1.00 87.38 190 LYS A C 1
ATOM 1647 O O . LYS A 1 190 ? -4.522 13.584 -9.945 1.00 87.38 190 LYS A O 1
ATOM 1652 N N . ASP A 1 191 ? -5.195 14.121 -12.024 1.00 89.31 191 ASP A N 1
ATOM 1653 C CA . ASP A 1 191 ? -6.632 14.200 -11.731 1.00 89.31 191 ASP A CA 1
ATOM 1654 C C . ASP A 1 191 ? -7.175 12.875 -11.188 1.00 89.31 191 ASP A C 1
ATOM 1656 O O . ASP A 1 191 ? -7.930 12.845 -10.214 1.00 89.31 191 ASP A O 1
ATOM 1660 N N . PHE A 1 192 ? -6.741 11.760 -11.770 1.00 89.44 192 PHE A N 1
ATOM 1661 C CA . PHE A 1 192 ? -7.111 10.436 -11.293 1.00 89.44 192 PHE A CA 1
ATOM 1662 C C . PHE A 1 192 ? -6.606 10.161 -9.874 1.00 89.44 192 PHE A C 1
ATOM 1664 O O . PHE A 1 192 ? -7.375 9.737 -9.012 1.00 89.44 192 PHE A O 1
ATOM 1671 N N . SER A 1 193 ? -5.332 10.445 -9.592 1.00 90.56 193 SER A N 1
ATOM 1672 C CA . SER A 1 193 ? -4.789 10.264 -8.242 1.00 90.56 193 SER A CA 1
ATOM 1673 C C . SER A 1 193 ? -5.442 11.164 -7.209 1.00 90.56 193 SER A C 1
ATOM 1675 O O . SER A 1 193 ? -5.639 10.739 -6.073 1.00 90.56 193 SER A O 1
ATOM 1677 N N . LEU A 1 194 ? -5.873 12.363 -7.611 1.00 92.06 194 LEU A N 1
ATOM 1678 C CA . LEU A 1 194 ? -6.673 13.239 -6.770 1.00 92.06 194 LEU A CA 1
ATOM 1679 C C . LEU A 1 194 ? -8.033 12.607 -6.431 1.00 92.06 194 LEU A C 1
ATOM 1681 O O . LEU A 1 194 ? -8.514 12.777 -5.313 1.00 92.06 194 LEU A O 1
ATOM 1685 N N . ASN A 1 195 ? -8.651 11.853 -7.344 1.00 92.81 195 ASN A N 1
ATOM 1686 C CA . ASN A 1 195 ? -9.888 11.124 -7.044 1.00 92.81 195 ASN A CA 1
ATOM 1687 C C . ASN A 1 195 ? -9.658 10.012 -6.015 1.00 92.81 195 ASN A C 1
ATOM 1689 O O . ASN A 1 195 ? -10.433 9.900 -5.066 1.00 92.81 195 ASN A O 1
ATOM 1693 N N . VAL A 1 196 ? -8.563 9.257 -6.130 1.00 94.44 196 VAL A N 1
ATOM 1694 C CA . VAL A 1 196 ? -8.201 8.256 -5.111 1.00 94.44 196 VAL A CA 1
ATOM 1695 C C . VAL A 1 196 ? -7.873 8.924 -3.771 1.00 94.44 196 VAL A C 1
ATOM 1697 O O . VAL A 1 196 ? -8.304 8.458 -2.716 1.00 94.44 196 VAL A O 1
ATOM 1700 N N . LEU A 1 197 ? -7.171 10.060 -3.797 1.00 95.25 197 LEU A N 1
ATOM 1701 C CA . LEU A 1 197 ? -6.859 10.845 -2.606 1.00 95.25 197 LEU A CA 1
ATOM 1702 C C . LEU A 1 197 ? -8.118 11.361 -1.902 1.00 95.25 197 LEU A C 1
ATOM 1704 O O . LEU A 1 197 ? -8.163 11.347 -0.675 1.00 95.25 197 LEU A O 1
ATOM 1708 N N . LYS A 1 198 ? -9.140 11.808 -2.641 1.00 95.38 198 LYS A N 1
ATOM 1709 C CA . LYS A 1 198 ? -10.421 12.244 -2.057 1.00 95.38 198 LYS A CA 1
ATOM 1710 C C . LYS A 1 198 ? -11.094 11.114 -1.281 1.00 95.38 198 LYS A C 1
ATOM 1712 O O . LYS A 1 198 ? -11.576 11.346 -0.175 1.00 95.38 198 LYS A O 1
ATOM 1717 N N . GLU A 1 199 ? -11.081 9.898 -1.821 1.00 95.88 199 GLU A N 1
ATOM 1718 C CA . GLU A 1 199 ? -11.620 8.718 -1.133 1.00 95.88 199 GLU A CA 1
ATOM 1719 C C . GLU A 1 199 ? -10.806 8.384 0.125 1.00 95.88 199 GLU A C 1
ATOM 1721 O O . GLU A 1 199 ? -11.380 8.169 1.194 1.00 95.88 199 GLU A O 1
ATOM 1726 N N . LEU A 1 200 ? -9.471 8.441 0.039 1.00 95.44 200 LEU A N 1
ATOM 1727 C CA . LEU A 1 200 ? -8.587 8.282 1.196 1.00 95.44 200 LEU A CA 1
ATOM 1728 C C . LEU A 1 200 ? -8.880 9.334 2.282 1.00 95.44 200 LEU A C 1
ATOM 1730 O O . LEU A 1 200 ? -9.038 8.993 3.453 1.00 95.44 200 LEU A O 1
ATOM 1734 N N . CYS A 1 201 ? -8.997 10.609 1.906 1.00 95.19 201 CYS A N 1
ATOM 1735 C CA . CYS A 1 201 ? -9.279 11.711 2.830 1.00 95.19 201 CYS A CA 1
ATOM 1736 C C . CYS A 1 201 ? -10.669 11.595 3.466 1.00 95.19 201 CYS A C 1
ATOM 1738 O O . CYS A 1 201 ? -10.821 11.898 4.648 1.00 95.19 201 CYS A O 1
ATOM 1740 N N . SER A 1 202 ? -11.660 11.087 2.723 1.00 94.44 202 SER A N 1
ATOM 1741 C CA . SER A 1 202 ? -12.988 10.789 3.265 1.00 94.44 202 SER A CA 1
ATOM 1742 C C . SER A 1 202 ? -12.932 9.750 4.386 1.00 94.44 202 SER A C 1
ATOM 1744 O O . SER A 1 202 ? -13.705 9.865 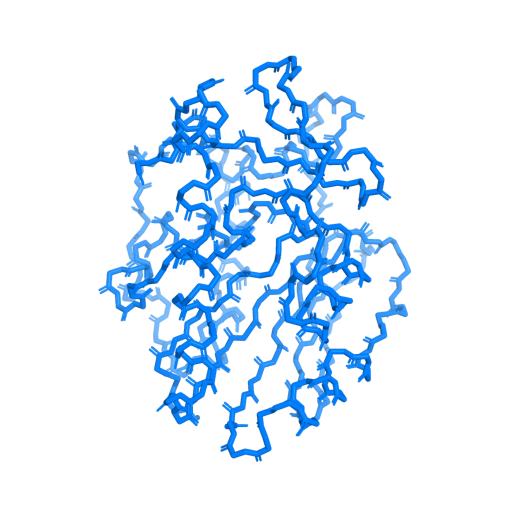5.332 1.00 94.44 202 SER A O 1
ATOM 1746 N N . ILE A 1 203 ? -12.043 8.754 4.299 1.00 95.00 203 ILE A N 1
ATOM 1747 C CA . ILE A 1 203 ? -11.835 7.758 5.365 1.00 95.00 203 ILE A CA 1
ATOM 1748 C C . ILE A 1 203 ? -11.090 8.387 6.544 1.00 95.00 203 ILE A C 1
ATOM 1750 O O . ILE A 1 203 ? -11.428 8.141 7.699 1.00 95.00 203 ILE A O 1
ATOM 1754 N N . LEU A 1 204 ? -10.088 9.218 6.256 1.00 94.06 204 LEU A N 1
ATOM 1755 C CA . LEU A 1 204 ? -9.286 9.903 7.270 1.00 94.06 204 LEU A CA 1
ATOM 1756 C C . LEU A 1 204 ? -10.044 11.011 8.019 1.00 94.06 204 LEU A C 1
ATOM 1758 O O . LEU A 1 204 ? -9.517 11.500 9.016 1.00 94.06 204 LEU A O 1
ATOM 1762 N N . GLU A 1 205 ? -11.235 11.406 7.553 1.00 93.69 205 GLU A N 1
ATOM 1763 C CA . GLU A 1 205 ? -11.971 12.590 8.026 1.00 93.69 205 GLU A CA 1
ATOM 1764 C C . GLU A 1 205 ? -11.124 13.874 7.889 1.00 93.69 205 GLU A C 1
ATOM 1766 O O . GLU A 1 205 ? -11.134 14.758 8.747 1.00 93.69 205 GLU A O 1
ATOM 1771 N N . GLU A 1 206 ? -10.357 13.974 6.799 1.00 93.19 206 GLU A N 1
ATOM 1772 C CA . GLU A 1 206 ? -9.463 15.099 6.518 1.00 93.19 206 GLU A CA 1
ATOM 1773 C C . GLU A 1 206 ? -9.891 15.880 5.277 1.00 93.19 206 GLU A C 1
ATOM 1775 O O . GLU A 1 206 ? -10.479 15.348 4.337 1.00 93.19 206 GLU A O 1
ATOM 1780 N N . ASP A 1 207 ? -9.546 17.165 5.265 1.00 93.12 207 ASP A N 1
ATOM 1781 C CA . ASP A 1 207 ? -9.713 18.012 4.090 1.00 93.12 207 ASP A CA 1
ATOM 1782 C C . ASP A 1 207 ? -8.586 17.728 3.087 1.00 93.12 207 ASP A C 1
ATOM 1784 O O . ASP A 1 207 ? -7.404 17.897 3.401 1.00 93.12 207 ASP A O 1
ATOM 1788 N N . VAL A 1 208 ? -8.964 17.319 1.872 1.00 92.88 208 VAL A N 1
ATOM 1789 C CA . VAL A 1 208 ? -8.038 17.017 0.774 1.00 92.88 208 VAL A CA 1
ATOM 1790 C C . VAL A 1 208 ? -7.125 18.198 0.439 1.00 92.88 208 VAL A C 1
ATOM 1792 O O . VAL A 1 208 ? -5.967 17.988 0.084 1.00 92.88 208 VAL A O 1
ATOM 1795 N N . TYR A 1 209 ? -7.592 19.438 0.617 1.00 90.75 209 TYR A N 1
ATOM 1796 C CA . TYR A 1 209 ? -6.819 20.643 0.300 1.00 90.75 209 TYR A CA 1
ATOM 1797 C C . TYR A 1 209 ? -5.677 20.920 1.287 1.00 90.75 209 TYR A C 1
ATOM 1799 O O . TYR A 1 209 ? -4.819 21.756 1.008 1.00 90.75 209 TYR A O 1
ATOM 1807 N N . LYS A 1 210 ? -5.608 20.199 2.416 1.00 90.88 210 LYS A N 1
ATOM 1808 C CA . LYS A 1 210 ? -4.447 20.240 3.322 1.00 90.88 210 LYS A CA 1
ATOM 1809 C C . LYS A 1 210 ? -3.227 19.516 2.752 1.00 90.88 210 LYS A C 1
ATOM 1811 O O . LYS A 1 210 ? -2.115 19.733 3.232 1.00 90.88 210 LYS A O 1
ATOM 1816 N N . TYR A 1 211 ? -3.426 18.634 1.774 1.00 89.69 211 TYR A N 1
ATOM 1817 C CA . TYR A 1 211 ? -2.369 17.817 1.196 1.00 89.69 211 TYR A CA 1
ATOM 1818 C C . TYR A 1 211 ? -1.862 18.444 -0.101 1.00 89.69 211 TYR A C 1
ATOM 1820 O O . TYR A 1 211 ? -2.562 18.508 -1.111 1.00 89.69 211 TYR A O 1
ATOM 1828 N N . ILE A 1 212 ? -0.627 18.941 -0.051 1.00 85.06 212 ILE A N 1
ATOM 1829 C CA . ILE A 1 212 ? -0.010 19.693 -1.144 1.00 85.06 212 ILE A CA 1
ATOM 1830 C C . ILE A 1 212 ? 0.646 18.714 -2.111 1.00 85.06 212 ILE A C 1
ATOM 1832 O O . ILE A 1 212 ? 1.490 17.913 -1.704 1.00 85.06 212 ILE A O 1
ATOM 1836 N N . LEU A 1 213 ? 0.295 18.827 -3.392 1.00 85.56 213 LEU A N 1
ATOM 1837 C CA . LEU A 1 213 ? 0.967 18.119 -4.475 1.00 85.56 213 LEU A CA 1
ATOM 1838 C C . LEU A 1 213 ? 2.438 18.555 -4.546 1.00 85.56 213 LEU A C 1
ATOM 1840 O O . LEU A 1 213 ? 2.740 19.711 -4.831 1.00 85.56 213 LEU A O 1
ATOM 1844 N N . ASN A 1 214 ? 3.356 17.626 -4.311 1.00 85.12 214 ASN A N 1
ATOM 1845 C CA . ASN A 1 214 ? 4.777 17.820 -4.536 1.00 85.12 214 ASN A CA 1
ATOM 1846 C C . ASN A 1 214 ? 5.088 17.646 -6.030 1.00 85.12 214 ASN A C 1
ATOM 1848 O O . ASN A 1 214 ? 5.142 16.522 -6.536 1.00 85.12 214 ASN A O 1
ATOM 1852 N N . GLU A 1 215 ? 5.277 18.758 -6.740 1.00 80.50 215 GLU A N 1
ATOM 1853 C CA . GLU A 1 215 ? 5.602 18.753 -8.172 1.00 80.50 215 GLU A CA 1
ATOM 1854 C C . GLU A 1 215 ? 7.030 18.285 -8.473 1.00 80.50 215 GLU A C 1
ATOM 1856 O O . GLU A 1 215 ? 7.295 17.861 -9.594 1.00 80.50 215 GLU A O 1
ATOM 1861 N N . SER A 1 2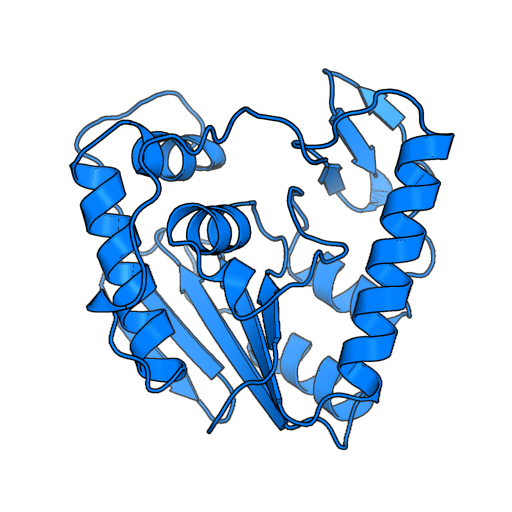16 ? 7.932 18.316 -7.486 1.00 78.94 216 SER A N 1
ATOM 1862 C CA . SER A 1 216 ? 9.314 17.851 -7.637 1.00 78.94 216 SER A CA 1
ATOM 1863 C C . SER A 1 216 ? 9.520 16.394 -7.224 1.00 78.94 216 SER A C 1
ATOM 1865 O O . SER A 1 216 ? 10.649 15.909 -7.262 1.00 78.94 216 SER A O 1
ATOM 1867 N N . TYR A 1 217 ? 8.461 15.674 -6.833 1.00 74.06 217 TYR A N 1
ATOM 1868 C CA . TYR A 1 217 ? 8.579 14.252 -6.526 1.00 74.06 217 TYR A CA 1
ATOM 1869 C C . TYR A 1 217 ? 8.909 13.458 -7.792 1.00 74.06 217 TYR A C 1
ATOM 1871 O O . TYR A 1 217 ? 8.109 13.415 -8.730 1.00 74.06 217 TYR A O 1
ATOM 1879 N N . ASN A 1 218 ? 10.051 12.776 -7.778 1.00 71.62 218 ASN A N 1
ATOM 1880 C CA . ASN A 1 218 ? 10.446 11.848 -8.822 1.00 71.62 218 ASN A CA 1
ATOM 1881 C C . ASN A 1 218 ? 10.128 10.408 -8.392 1.00 71.62 218 ASN A C 1
ATOM 1883 O O . ASN A 1 218 ? 10.604 9.934 -7.365 1.00 71.62 218 ASN A O 1
ATOM 1887 N N . PHE A 1 219 ? 9.307 9.713 -9.179 1.00 67.88 219 PHE A N 1
ATOM 1888 C CA . PHE A 1 219 ? 8.955 8.312 -8.933 1.00 67.88 219 PHE A CA 1
ATOM 1889 C C . PHE A 1 219 ? 10.126 7.357 -9.155 1.00 67.88 219 PHE A C 1
ATOM 1891 O O . PHE A 1 219 ? 10.255 6.369 -8.435 1.00 67.88 219 PHE A O 1
ATOM 1898 N N . ASP A 1 220 ? 10.978 7.676 -10.129 1.00 66.12 220 ASP A N 1
ATOM 1899 C CA . ASP A 1 220 ? 12.154 6.878 -10.461 1.00 66.12 220 ASP A CA 1
ATOM 1900 C C . ASP A 1 220 ? 13.324 7.151 -9.488 1.00 66.12 220 ASP A C 1
ATOM 1902 O O . ASP A 1 220 ? 14.358 6.492 -9.572 1.00 66.12 220 ASP A O 1
ATOM 1906 N N . ASP A 1 221 ? 13.180 8.087 -8.537 1.00 63.75 221 ASP A N 1
ATOM 1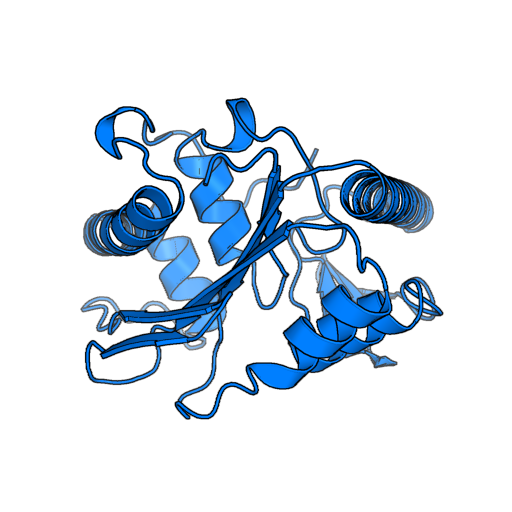907 C CA . ASP A 1 221 ? 14.180 8.271 -7.485 1.00 63.75 221 ASP A CA 1
ATOM 1908 C C . ASP A 1 221 ? 14.101 7.113 -6.479 1.00 63.75 221 ASP A C 1
ATOM 1910 O O . ASP A 1 221 ? 13.081 6.861 -5.828 1.00 63.75 221 ASP A O 1
ATOM 1914 N N . ASN A 1 222 ? 15.226 6.419 -6.320 1.00 54.62 222 ASN A N 1
ATOM 1915 C CA . ASN A 1 222 ? 15.399 5.340 -5.355 1.00 54.62 222 ASN A CA 1
ATOM 1916 C C . ASN A 1 222 ? 15.042 5.778 -3.899 1.00 54.62 222 ASN A C 1
ATOM 1918 O O . ASN A 1 222 ? 15.059 6.963 -3.545 1.00 54.62 222 ASN A O 1
ATOM 1922 N N . LEU A 1 223 ? 14.775 4.821 -3.004 1.00 56.12 223 LEU A N 1
ATOM 1923 C CA . LEU A 1 223 ? 14.462 4.995 -1.573 1.00 56.12 223 LEU A CA 1
ATOM 1924 C C . LEU A 1 223 ? 15.703 5.315 -0.726 1.00 56.12 223 LEU A C 1
ATOM 1926 O O . LEU A 1 223 ? 16.659 4.553 -0.742 1.00 56.12 223 LEU A O 1
ATOM 1930 N N . SER A 1 224 ? 15.699 6.433 0.017 1.00 48.31 224 SER A N 1
ATOM 1931 C CA . SER A 1 224 ? 16.698 6.744 1.069 1.00 48.31 224 SER A CA 1
ATOM 1932 C C . SER A 1 224 ? 16.583 5.820 2.272 1.00 48.31 224 SER A C 1
ATOM 1934 O O . SER A 1 224 ? 15.427 5.691 2.742 1.00 48.31 224 SER A O 1
#

pLDDT: mean 87.26, std 11.27, range [39.97, 97.31]

Secondary structure (DSSP, 8-state):
---SEEEEE-SSSHHHHHHHHTTGGGTS----TTTTSB--HHHHHHHHHTTTTTTTTTEEEETTEEEETTTTEEE-SBS---HHHHHHHHHHHHHHHHHHHHH-SEEEEEEE---SSS---HHHHHHHHHHH-TT-EEEEEEEE-SSSS-EEEEETTEEEEE-----SS--SS-HHHHHHHHHHH-HHHHHHHHHHHHHHHHHHT--GGGS---TT--TTSPB-

Sequence (224 aa):
MKFQHIISLGEDCFFRSLIDRYNIRNKFPCRMPFDGSIHPYKETCDLICNNFIDYTKNITFENNFFYNHDKNIMWNHEKTDNIDSFLYQISKRIDQFETICKNSESILFCIHYKKYNTEFDFDLLNNIIQAKYPHLRYHIFIFNNYCKEYYKKIHLNNTYVNIYWDSPIKCCNEINDDFVRQMYITQYGKDFSLNVLKELCSILEEDVYKYILNESYNFDDNLS